Protein AF-0000000084952055 (afdb_homodimer)

pLDDT: mean 93.47, std 9.4, range [55.31, 98.94]

Sequence (296 aa):
MKWKLSLYLLIAISLTAQSQNNKESELIKKLLEKESATWRAQDSKGHSECWYIQPYSRILVSTPKGETFDVPPTAMINSKPEAMGNGGFAINTNYKISINGKSAWVSHDEESTATDGKKTFSYEIRLLEKIKNKWKLVGQSIHIYKSEMKWKLSLYLLIAISLTAQSQNNKESELIKKLLEKESATWRAQDSKGHSECWYIQPYSRILVSTPKGETFDVPPTAMINSKPEAMGNGGFAINTNYKISINGKSAWVSHDEESTATDGKKTFSYEIRLLEKIKNKWKLVGQSIHIYKSE

Solvent-accessible surface area (backbone atoms only — not comparable to full-atom values): 15057 Å² total; per-residue (Å²): 116,71,66,57,53,51,51,57,50,52,52,52,53,55,54,51,53,54,54,50,49,53,53,51,50,50,54,49,52,50,48,52,50,48,39,48,49,21,36,17,64,36,32,41,67,64,28,20,68,40,43,47,87,50,99,55,37,47,32,38,40,34,36,48,82,15,50,62,43,81,47,66,56,66,53,57,63,62,46,51,49,88,82,42,38,83,34,57,51,64,48,78,42,78,76,27,70,48,79,41,91,55,33,34,40,35,35,31,36,36,45,34,32,41,70,89,63,45,40,37,34,34,46,35,38,39,31,33,34,48,56,97,87,34,81,22,39,32,32,36,39,39,40,34,50,47,71,103,114,71,67,58,53,52,51,56,51,54,52,52,55,53,54,50,53,55,53,49,50,52,54,52,48,51,53,51,52,49,49,53,52,48,38,48,49,21,37,18,65,36,31,39,68,63,27,21,68,40,45,49,86,48,98,53,37,46,30,38,41,34,35,48,84,15,49,63,43,81,46,66,56,65,52,57,64,62,44,50,48,88,80,40,38,84,34,56,50,66,48,76,43,78,75,26,70,47,80,43,90,54,33,34,40,35,34,32,35,37,46,34,30,41,70,88,62,45,40,37,35,32,46,36,39,40,32,33,33,48,56,96,86,36,80,23,39,33,34,35,39,39,40,34,52,45,72,104

Foldseek 3Di:
DVVVVVVVVVVVVVVVVVVVVVVVVVLVVVLVQQLQQCLQCLVLQSQLVQADEDPPAWEWEAEQVGDIDTDDPCCRNVPGSVNGHPHFHKDWADWDKDDDVFWIKIWIKMWTAHPVGKIWIWIKMWIWGQDPNHIHTHYMYIYTNDTD/DVVVVVVVVVVVVVVVVVVVVVVVVVLVVVLVQQLQQCLQCLVLQSQLVQADEDPPAWEWEAEQVGDIDTDDPCCRNVPGSVNGHPHFHKDWADWDKDDDVFWIKIWIKMWTAHPVGKIWIWIKMWIWGQDPNHIHTHYMYIYTNDTD

Nearest PDB structures (foldseek):
  1ask-assembly1_B  TM=7.710E-01  e=3.719E-03  Rattus norvegicus
  1gy6-assembly1_B  TM=7.218E-01  e=4.737E-03  Rattus norvegicus
  4j9a-assembly4_D  TM=5.729E-01  e=2.587E-03  Pseudomonas aeruginosa PAO1
  3f14-assembly1_A-2  TM=4.307E-01  e=2.933E-04  Cytophaga hutchinsonii ATCC 33406
  6ihj-assembly1_B  TM=6.389E-01  e=2.022E-02  Drosophila melanogaster

Organism: Flavobacterium frigoris (strain PS1) (NCBI:txid1086011)

Radius of gyration: 21.15 Å; Cα contacts (8 Å, |Δi|>4): 593; chains: 2; bounding box: 49×71×56 Å

Secondary structure (DSSP, 8-state):
-HHHHHHHHHHHHHHHHHHHHHHHHHHHHHHHHHHHHHHHTT-HHHHHHTB---TT--EEEE-TTS-EEEE-GGGGTS--GGGS--S-EEEEEEEEEEEETTEEEEEEEEEEE-TTS-EEEEEEEEEEEEETTEEEEEEEEEEEEEE-/-HHHHHHHHHHHHHHHHHHHHHHHHHHHHHHHHHHHHHHHTT-HHHHHHTB---TT--EEEE-TTS-EEEE-GGGGTS--GGGS--S-EEEEEEEEEEEETTEEEEEEEEEEE-TTS-EEEEEEEEEEEEETTEEEEEEEEEEEEEE-

Structure (mmCIF, N/CA/C/O backbone):
data_AF-0000000084952055-model_v1
#
loop_
_entity.id
_entity.type
_entity.pdbx_description
1 polymer Endo-arabinase
#
loop_
_atom_site.group_PDB
_atom_site.id
_atom_site.type_symbol
_atom_site.label_atom_id
_atom_site.label_alt_id
_atom_site.label_comp_id
_atom_site.label_asym_id
_atom_site.label_entity_id
_atom_site.label_seq_id
_atom_site.pdbx_PDB_ins_code
_atom_site.Cartn_x
_atom_site.Cartn_y
_atom_site.Cartn_z
_atom_site.occupancy
_atom_site.B_iso_or_equiv
_atom_site.auth_seq_id
_atom_site.auth_comp_id
_atom_site.auth_asym_id
_atom_site.auth_atom_id
_atom_site.pdbx_PDB_model_num
ATOM 1 N N . MET A 1 1 ? -10.016 48.906 -2.369 1 55.31 1 MET A N 1
ATOM 2 C CA . MET A 1 1 ? -8.594 48.594 -2.449 1 55.31 1 MET A CA 1
ATOM 3 C C . MET A 1 1 ? -8.258 47.375 -1.582 1 55.31 1 MET A C 1
ATOM 5 O O . MET A 1 1 ? -7.254 46.688 -1.821 1 55.31 1 MET A O 1
ATOM 9 N N . LYS A 1 2 ? -9.047 47.188 -0.4 1 68.75 2 LYS A N 1
ATOM 10 C CA . LYS A 1 2 ? -8.758 46.125 0.571 1 68.75 2 LYS A CA 1
ATOM 11 C C . LYS A 1 2 ? -9.086 44.75 0.004 1 68.75 2 LYS A C 1
ATOM 13 O O . LYS A 1 2 ? -8.375 43.781 0.275 1 68.75 2 LYS A O 1
ATOM 18 N N . TRP A 1 3 ? -10.031 44.75 -0.93 1 69.81 3 TRP A N 1
ATOM 19 C CA . TRP A 1 3 ? -10.453 43.469 -1.446 1 69.81 3 TRP A CA 1
ATOM 20 C C . TRP A 1 3 ? -9.438 42.906 -2.443 1 69.81 3 TRP A C 1
ATOM 22 O O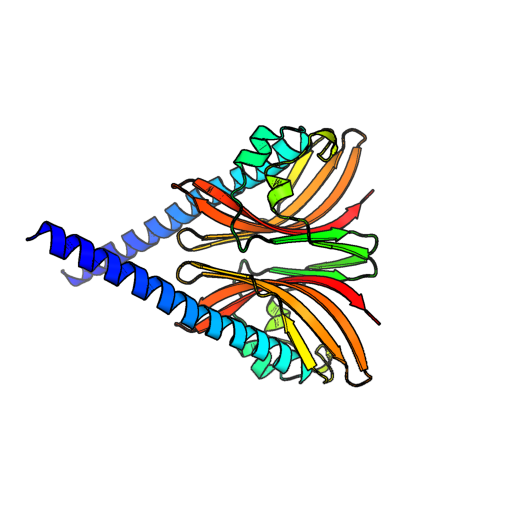 . TRP A 1 3 ? -9.234 41.688 -2.537 1 69.81 3 TRP A O 1
ATOM 32 N N . LYS A 1 4 ? -8.766 43.875 -3.125 1 69.81 4 LYS A N 1
ATOM 33 C CA . LYS A 1 4 ? -7.773 43.5 -4.125 1 69.81 4 LYS A CA 1
ATOM 34 C C . LYS A 1 4 ? -6.531 42.906 -3.469 1 69.81 4 LYS A C 1
ATOM 36 O O . LYS A 1 4 ? -5.988 41.906 -3.945 1 69.81 4 LYS A O 1
ATOM 41 N N . LEU A 1 5 ? -6.25 43.469 -2.305 1 69.44 5 LEU A N 1
ATOM 42 C CA . LEU A 1 5 ? -5.082 42.938 -1.591 1 69.44 5 LEU A CA 1
ATOM 43 C C . LEU A 1 5 ? -5.328 41.531 -1.088 1 69.44 5 LEU A C 1
ATOM 45 O O . LEU A 1 5 ? -4.426 40.688 -1.126 1 69.44 5 LEU A O 1
ATOM 49 N N . SER A 1 6 ? -6.648 41.312 -0.812 1 78.25 6 SER A N 1
ATOM 50 C CA . SER A 1 6 ? -7 39.969 -0.298 1 78.25 6 SER A CA 1
ATOM 51 C C . SER A 1 6 ? -6.93 38.938 -1.395 1 78.25 6 SER A C 1
ATOM 53 O O . SER A 1 6 ? -6.473 37.812 -1.155 1 78.25 6 SER A O 1
ATOM 55 N N . LEU A 1 7 ? -7.234 39.344 -2.539 1 78.31 7 LEU A N 1
ATOM 56 C CA . LEU A 1 7 ? -7.203 38.406 -3.664 1 78.31 7 LEU A CA 1
ATOM 57 C C . LEU A 1 7 ? -5.766 38.062 -4.035 1 78.31 7 LEU A C 1
ATOM 59 O O . LEU A 1 7 ? -5.461 36.906 -4.344 1 78.31 7 LEU A O 1
ATOM 63 N N . TYR A 1 8 ? -4.879 39.125 -4.133 1 73.44 8 TYR A N 1
ATOM 64 C CA . TYR A 1 8 ? -3.473 38.875 -4.445 1 73.44 8 TYR A CA 1
ATOM 65 C C . TYR A 1 8 ? -2.826 37.969 -3.402 1 73.44 8 TYR A C 1
ATOM 67 O O . TYR A 1 8 ? -1.991 37.125 -3.736 1 73.44 8 TYR A O 1
ATOM 75 N N . LEU A 1 9 ? -3.24 38.062 -2.15 1 73.44 9 LEU A N 1
ATOM 76 C CA . LEU A 1 9 ? -2.697 37.25 -1.066 1 73.44 9 LEU A CA 1
ATOM 77 C C . LEU A 1 9 ? -3.141 35.812 -1.201 1 73.44 9 LEU A C 1
ATOM 79 O O . LEU A 1 9 ? -2.354 34.906 -0.957 1 73.44 9 LEU A O 1
ATOM 83 N N . LEU A 1 10 ? -4.34 35.625 -1.636 1 74 10 LEU A N 1
ATOM 84 C CA . LEU A 1 10 ? -4.852 34.281 -1.836 1 74 10 LEU A CA 1
ATOM 85 C C . LEU A 1 10 ? -4.133 33.594 -2.992 1 74 10 LEU A C 1
ATOM 87 O O . LEU A 1 10 ? -3.812 32.406 -2.91 1 74 10 LEU A O 1
ATOM 91 N N . ILE A 1 11 ? -3.861 34.344 -3.969 1 71.94 11 ILE A N 1
ATOM 92 C CA . ILE A 1 11 ? -3.168 33.781 -5.129 1 71.94 11 ILE A CA 1
ATOM 93 C C . ILE A 1 11 ? -1.723 33.469 -4.758 1 71.94 11 ILE A C 1
ATOM 95 O O . ILE A 1 11 ? -1.191 32.438 -5.16 1 71.94 11 ILE A O 1
ATOM 99 N N . ALA A 1 12 ? -1.125 34.281 -4.008 1 70.69 12 ALA A N 1
ATOM 100 C CA . ALA A 1 12 ? 0.256 34.031 -3.59 1 70.69 12 ALA A CA 1
ATOM 101 C C . ALA A 1 12 ? 0.368 32.812 -2.707 1 70.69 12 ALA A C 1
ATOM 103 O O . ALA A 1 12 ? 1.306 32 -2.85 1 70.69 12 ALA A O 1
ATOM 104 N N . ILE A 1 13 ? -0.587 32.5 -1.86 1 66.31 13 ILE A N 1
ATOM 105 C CA . ILE A 1 13 ? -0.584 31.359 -0.965 1 66.31 13 ILE A CA 1
ATOM 106 C C . ILE A 1 13 ? -0.762 30.062 -1.774 1 66.31 13 ILE A C 1
ATOM 108 O O . ILE A 1 13 ? -0.094 29.062 -1.513 1 66.31 13 ILE A O 1
ATOM 112 N N . SER A 1 14 ? -1.529 30.062 -2.822 1 67.75 14 SER A N 1
ATOM 113 C CA . SER A 1 14 ? -1.762 28.875 -3.648 1 67.75 14 SER A CA 1
ATOM 114 C C . SER A 1 14 ? -0.523 28.516 -4.461 1 67.75 14 SER A C 1
ATOM 116 O O . SER A 1 14 ? -0.206 27.344 -4.629 1 67.75 14 SER A O 1
ATOM 118 N N . LEU A 1 15 ? 0.172 29.469 -4.922 1 68 15 LEU A N 1
ATOM 119 C CA . LEU A 1 15 ? 1.366 29.219 -5.723 1 68 15 LEU A CA 1
ATOM 120 C C . LEU A 1 15 ? 2.482 28.625 -4.867 1 68 15 LEU A C 1
ATOM 122 O O . LEU A 1 15 ? 3.217 27.75 -5.316 1 68 15 LEU A O 1
ATOM 126 N N . THR A 1 16 ? 2.57 29.031 -3.664 1 67.62 16 THR A N 1
ATOM 127 C CA . THR A 1 16 ? 3.588 28.516 -2.758 1 67.62 16 THR A CA 1
ATOM 128 C C . THR A 1 16 ? 3.295 27.062 -2.395 1 67.62 16 THR A C 1
ATOM 130 O O . THR A 1 16 ? 4.211 26.25 -2.311 1 67.62 16 THR A O 1
ATOM 133 N N . ALA A 1 17 ? 2.072 26.734 -2.25 1 68.12 17 ALA A N 1
ATOM 134 C CA . ALA A 1 17 ? 1.703 25.359 -1.913 1 68.12 17 ALA A CA 1
ATOM 135 C C . ALA A 1 17 ? 2.076 24.391 -3.037 1 68.12 17 ALA A C 1
ATOM 137 O O . ALA A 1 17 ? 2.592 23.297 -2.783 1 68.12 17 ALA A O 1
ATOM 138 N N . GLN A 1 18 ? 1.812 24.828 -4.25 1 74.06 18 GLN A N 1
ATOM 139 C CA . GLN A 1 18 ? 2.137 23.984 -5.398 1 74.06 18 GLN A CA 1
ATOM 140 C C . GLN A 1 18 ? 3.646 23.812 -5.547 1 74.06 18 GLN A C 1
ATOM 142 O O . GLN A 1 18 ? 4.125 22.719 -5.852 1 74.06 18 GLN A O 1
ATOM 147 N N . SER A 1 19 ? 4.367 24.875 -5.309 1 76.81 19 SER A N 1
ATOM 148 C CA . SER A 1 19 ? 5.82 24.828 -5.391 1 76.81 19 SER A CA 1
ATOM 149 C C . SER A 1 19 ? 6.398 23.906 -4.32 1 76.81 19 SER A C 1
ATOM 151 O O . SER A 1 19 ? 7.32 23.125 -4.59 1 76.81 19 SER A O 1
ATOM 153 N N . GLN A 1 20 ? 5.82 23.938 -3.18 1 78.94 20 GLN A N 1
ATOM 154 C CA . GLN A 1 20 ? 6.277 23.078 -2.088 1 78.94 20 GLN A CA 1
ATOM 155 C C . GLN A 1 20 ? 6.004 21.609 -2.391 1 78.94 20 GLN A C 1
ATOM 157 O O . GLN A 1 20 ? 6.844 20.75 -2.117 1 78.94 20 GLN A O 1
ATOM 162 N N . ASN A 1 21 ? 4.871 21.375 -2.99 1 84.12 21 ASN A N 1
ATOM 163 C CA . ASN A 1 21 ? 4.547 20 -3.328 1 84.12 21 ASN A CA 1
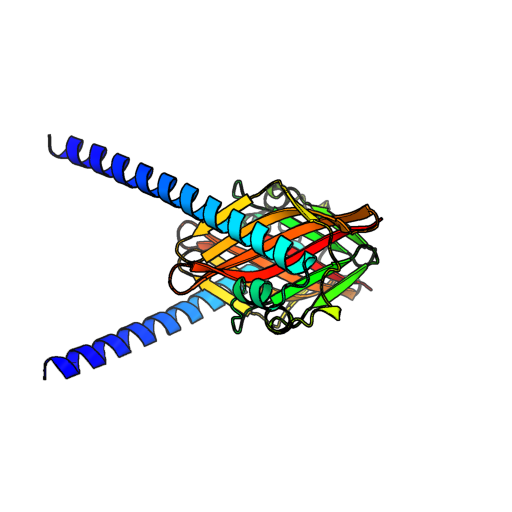ATOM 164 C C . ASN A 1 21 ? 5.48 19.453 -4.402 1 84.12 21 ASN A C 1
ATOM 166 O O . ASN A 1 21 ? 5.832 18.266 -4.387 1 84.12 21 ASN A O 1
ATOM 170 N N . ASN A 1 22 ? 5.871 20.281 -5.273 1 89.81 22 ASN A N 1
ATOM 171 C CA . ASN A 1 22 ? 6.812 19.844 -6.301 1 89.81 22 ASN A CA 1
ATOM 172 C C . ASN A 1 22 ? 8.172 19.469 -5.703 1 89.81 22 ASN A C 1
ATOM 174 O O . ASN A 1 22 ? 8.766 18.469 -6.082 1 89.81 22 ASN A O 1
ATOM 178 N N . LYS A 1 23 ? 8.633 20.312 -4.805 1 94.12 23 LYS A N 1
ATOM 179 C CA . LYS A 1 23 ? 9.891 20.031 -4.133 1 94.12 23 LYS A CA 1
ATOM 180 C C . LYS A 1 23 ? 9.797 18.734 -3.318 1 94.12 23 LYS A C 1
ATOM 182 O O . LYS A 1 23 ? 10.695 17.891 -3.363 1 94.12 23 LYS A O 1
ATOM 187 N N . GLU A 1 24 ? 8.766 18.547 -2.582 1 96.75 24 GLU A N 1
ATOM 188 C CA . GLU A 1 24 ? 8.555 17.359 -1.776 1 96.75 24 GLU A CA 1
ATOM 189 C C . GLU A 1 24 ? 8.453 16.109 -2.654 1 96.75 24 GLU A C 1
ATOM 191 O O . GLU A 1 24 ? 8.961 15.047 -2.293 1 96.75 24 GLU A O 1
ATOM 196 N N . SER A 1 25 ? 7.789 16.234 -3.824 1 97.5 25 SER A N 1
ATOM 197 C CA . SER A 1 25 ? 7.691 15.133 -4.766 1 97.5 25 SER A CA 1
ATOM 198 C C . SER A 1 25 ? 9.07 14.688 -5.238 1 97.5 25 SER A C 1
ATOM 200 O O . SER A 1 25 ? 9.336 13.484 -5.355 1 97.5 25 SER A O 1
ATOM 202 N N . GLU A 1 26 ? 9.875 15.633 -5.48 1 97.94 26 GLU A N 1
ATOM 203 C CA . GLU A 1 26 ? 11.227 15.297 -5.934 1 97.94 26 GLU A CA 1
ATOM 204 C C . GLU A 1 26 ? 12.016 14.602 -4.836 1 97.94 26 GLU A C 1
ATOM 206 O O . GLU A 1 26 ? 12.773 13.664 -5.109 1 97.94 26 GLU A O 1
ATOM 211 N N . LEU A 1 27 ? 11.891 15.055 -3.625 1 98.19 27 LEU A N 1
ATOM 212 C CA . LEU A 1 27 ? 12.562 14.406 -2.498 1 98.19 27 LEU A CA 1
ATOM 213 C C . LEU A 1 27 ? 12.086 12.969 -2.338 1 98.19 27 LEU A C 1
ATOM 215 O O . LEU A 1 27 ? 12.891 12.078 -2.045 1 98.19 27 LEU A O 1
ATOM 219 N N . ILE A 1 28 ? 10.836 12.727 -2.521 1 98.56 28 ILE A N 1
ATOM 220 C CA . ILE A 1 28 ? 10.258 11.391 -2.408 1 98.56 28 ILE A CA 1
ATOM 221 C C . ILE A 1 28 ? 10.805 10.492 -3.52 1 98.56 28 ILE A C 1
ATOM 223 O O . ILE A 1 28 ? 11.211 9.359 -3.266 1 98.56 28 ILE A O 1
ATOM 227 N N . LYS A 1 29 ? 10.812 11.039 -4.73 1 98.62 29 LYS A N 1
ATOM 228 C CA . LYS A 1 29 ? 11.352 10.258 -5.84 1 98.62 29 LYS A CA 1
ATOM 229 C C . LYS A 1 29 ? 12.805 9.867 -5.582 1 98.62 29 LYS A C 1
ATOM 231 O O . LYS A 1 29 ? 13.195 8.727 -5.812 1 98.62 29 LYS A O 1
ATOM 236 N N . LYS A 1 30 ? 13.578 10.781 -5.109 1 98.25 30 LYS A N 1
ATOM 237 C CA . LYS A 1 30 ? 14.977 10.508 -4.801 1 98.25 30 LYS A CA 1
ATOM 238 C C . LYS A 1 30 ? 15.102 9.445 -3.717 1 98.25 30 LYS A C 1
ATOM 240 O O . LYS A 1 30 ? 16.016 8.609 -3.762 1 98.25 30 LYS A O 1
ATOM 245 N N . LEU A 1 31 ? 14.281 9.477 -2.727 1 98.75 31 LEU A N 1
ATOM 246 C CA . LEU A 1 31 ? 14.266 8.453 -1.687 1 98.75 31 LEU A CA 1
ATOM 247 C C . LEU A 1 31 ? 13.992 7.078 -2.283 1 98.75 31 LEU A C 1
ATOM 249 O O . LEU A 1 31 ? 14.648 6.098 -1.925 1 98.75 31 LEU A O 1
ATOM 253 N N . LEU A 1 32 ? 12.969 7 -3.166 1 98.81 32 LEU A N 1
ATOM 254 C CA . LEU A 1 32 ? 12.633 5.723 -3.783 1 98.81 32 LEU A CA 1
ATOM 255 C C . LEU A 1 32 ? 13.797 5.203 -4.621 1 98.81 32 LEU A C 1
ATOM 257 O O . LEU A 1 32 ? 14.102 4.008 -4.602 1 98.81 32 LEU A O 1
ATOM 261 N N . GLU A 1 33 ? 14.406 6.109 -5.328 1 98.06 33 GLU A N 1
ATOM 262 C CA . GLU A 1 33 ? 15.578 5.727 -6.117 1 98.06 33 GLU A CA 1
ATOM 263 C C . GLU A 1 33 ? 16.719 5.238 -5.223 1 98.06 33 GLU A C 1
ATOM 265 O O . GLU A 1 33 ? 17.375 4.246 -5.539 1 98.06 33 GLU A O 1
ATOM 270 N N . LYS A 1 34 ? 16.953 5.984 -4.145 1 98.12 34 LYS A N 1
ATOM 271 C CA . LYS A 1 34 ? 17.969 5.566 -3.18 1 98.12 34 LYS A CA 1
ATOM 272 C C . LYS A 1 34 ? 17.641 4.184 -2.615 1 98.12 34 LYS A C 1
ATOM 274 O O . LYS A 1 34 ? 18.531 3.334 -2.502 1 98.12 34 LYS A O 1
ATOM 279 N N . GLU A 1 35 ? 16.406 3.928 -2.217 1 98.31 35 GLU A N 1
ATOM 280 C CA . GLU A 1 35 ? 16 2.645 -1.653 1 98.31 35 GLU A CA 1
ATOM 281 C C . GLU A 1 35 ? 16.25 1.504 -2.635 1 98.31 35 GLU A C 1
ATOM 283 O O . GLU A 1 35 ? 16.781 0.455 -2.254 1 98.31 35 GLU A O 1
ATOM 288 N N . SER A 1 36 ? 15.852 1.694 -3.924 1 97.25 36 SER A N 1
ATOM 289 C CA . SER A 1 36 ? 16.094 0.687 -4.949 1 97.25 36 SER A CA 1
ATOM 290 C C . SER A 1 36 ? 17.594 0.416 -5.109 1 97.25 36 SER A C 1
ATOM 292 O O . SER A 1 36 ? 18.016 -0.74 -5.199 1 97.25 36 SER A O 1
ATOM 294 N N . ALA A 1 37 ? 18.359 1.516 -5.121 1 96.31 37 ALA A N 1
ATOM 295 C CA . ALA A 1 37 ? 19.797 1.395 -5.336 1 96.31 37 ALA A CA 1
ATOM 296 C C . ALA A 1 37 ? 20.469 0.664 -4.176 1 96.31 37 ALA A C 1
ATOM 298 O O . ALA A 1 37 ? 21.328 -0.192 -4.383 1 96.31 37 ALA A O 1
ATOM 299 N N . THR A 1 38 ? 20.109 1.024 -2.967 1 97.06 38 THR A N 1
ATOM 300 C CA . THR A 1 38 ? 20.719 0.403 -1.798 1 97.06 38 THR A CA 1
ATOM 301 C C . THR A 1 38 ? 20.328 -1.071 -1.706 1 97.06 38 THR A C 1
ATOM 303 O O . THR A 1 38 ? 21.141 -1.905 -1.301 1 97.06 38 THR A O 1
ATOM 306 N N . TRP A 1 39 ? 19.094 -1.475 -2.062 1 97 39 TRP A N 1
ATOM 307 C CA . TRP A 1 39 ? 18.672 -2.875 -2.111 1 97 39 TRP A CA 1
ATOM 308 C C . TRP A 1 39 ? 19.547 -3.664 -3.086 1 97 39 TRP A C 1
ATOM 310 O O . TRP A 1 39 ? 20.047 -4.742 -2.752 1 97 39 TRP A O 1
ATOM 320 N N . ARG A 1 40 ? 19.734 -3.121 -4.27 1 95.06 40 ARG A N 1
ATOM 321 C CA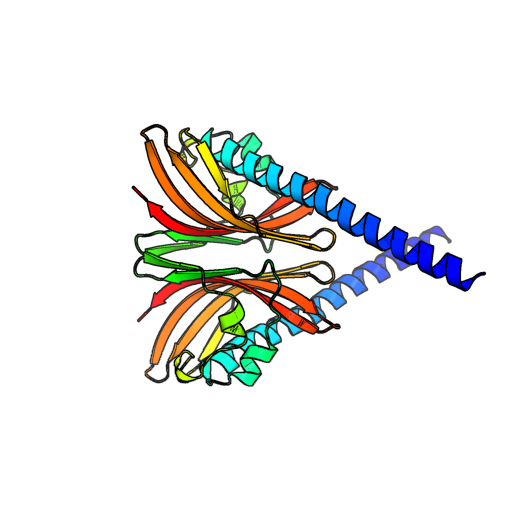 . ARG A 1 40 ? 20.484 -3.797 -5.32 1 95.06 40 ARG A CA 1
ATOM 322 C C . ARG A 1 40 ? 21.969 -3.928 -4.938 1 95.06 40 ARG A C 1
ATOM 324 O O . ARG A 1 40 ? 22.609 -4.91 -5.293 1 95.06 40 ARG A O 1
ATOM 331 N N . ALA A 1 41 ? 22.5 -2.988 -4.215 1 94.06 41 ALA A N 1
ATOM 332 C CA . ALA A 1 41 ? 23.922 -2.92 -3.887 1 94.06 41 ALA A CA 1
ATOM 333 C C . ALA A 1 41 ? 24.234 -3.709 -2.617 1 94.06 41 ALA A C 1
ATOM 335 O O . ALA A 1 41 ? 25.375 -3.746 -2.166 1 94.06 41 ALA A O 1
ATOM 336 N N . GLN A 1 42 ? 23.25 -4.262 -1.946 1 95.06 42 GLN A N 1
ATOM 337 C CA . GLN A 1 42 ? 23.391 -4.961 -0.674 1 95.06 42 GLN A CA 1
ATOM 338 C C . GLN A 1 42 ? 23.906 -4.027 0.418 1 95.06 42 GLN A C 1
ATOM 340 O O . GLN A 1 42 ? 24.703 -4.426 1.258 1 95.06 42 GLN A O 1
ATOM 345 N N . ASP A 1 43 ? 23.531 -2.795 0.262 1 95.81 43 ASP A N 1
ATOM 346 C CA . ASP A 1 43 ? 23.844 -1.786 1.27 1 95.81 43 ASP A CA 1
ATOM 347 C C . ASP A 1 43 ? 22.797 -1.771 2.379 1 95.81 43 ASP A C 1
ATOM 349 O O . ASP A 1 43 ? 21.922 -0.895 2.41 1 95.81 43 ASP A O 1
ATOM 353 N N . SER A 1 44 ? 23 -2.719 3.344 1 96.56 44 SER A N 1
ATOM 354 C CA . SER A 1 44 ? 22.016 -2.924 4.402 1 96.56 44 SER A CA 1
ATOM 355 C C . SER A 1 44 ? 21.812 -1.652 5.219 1 96.56 44 SER A C 1
ATOM 357 O O . SER A 1 44 ? 20.672 -1.294 5.543 1 96.56 44 SER A O 1
ATOM 359 N N . LYS A 1 45 ? 22.875 -1.011 5.574 1 96.75 45 LYS A N 1
ATOM 360 C CA . LYS A 1 45 ? 22.766 0.207 6.371 1 96.75 45 LYS A CA 1
ATOM 361 C C . LYS A 1 45 ? 22.031 1.302 5.605 1 96.75 45 LYS A C 1
ATOM 363 O O . LYS A 1 45 ? 21.109 1.928 6.141 1 96.75 45 LYS A O 1
ATOM 368 N N . GLY A 1 46 ? 22.469 1.563 4.352 1 97.5 46 GLY A N 1
ATOM 369 C CA . GLY A 1 46 ? 21.797 2.566 3.533 1 97.5 46 GLY A CA 1
ATOM 370 C C . GLY A 1 46 ? 20.328 2.271 3.309 1 97.5 46 GLY A C 1
ATOM 371 O O . GLY A 1 46 ? 19.5 3.186 3.307 1 97.5 46 GLY A O 1
ATOM 372 N N . HIS A 1 47 ? 20.031 0.962 3.113 1 98 47 HIS A N 1
ATOM 373 C CA . HIS A 1 47 ? 18.656 0.554 2.918 1 98 47 HIS A CA 1
ATOM 374 C C . HIS A 1 47 ? 17.812 0.826 4.164 1 98 47 HIS A C 1
ATOM 376 O O . HIS A 1 47 ? 16.719 1.391 4.074 1 98 47 HIS A O 1
ATOM 382 N N . SER A 1 48 ? 18.375 0.453 5.285 1 98.12 48 SER A N 1
ATOM 383 C CA . SER A 1 48 ? 17.688 0.646 6.555 1 98.12 48 SER A CA 1
ATOM 384 C C . SER A 1 48 ? 17.391 2.121 6.809 1 98.12 48 SER A C 1
ATOM 386 O O . SER A 1 48 ? 16.359 2.465 7.379 1 98.12 48 SER A O 1
ATOM 388 N N . GLU A 1 49 ? 18.219 2.975 6.398 1 98.06 49 GLU A N 1
ATOM 389 C CA . GLU A 1 49 ? 18.062 4.41 6.629 1 98.06 49 GLU A CA 1
ATOM 390 C C . GLU A 1 49 ? 16.891 4.98 5.836 1 98.06 49 GLU A C 1
ATOM 392 O O . GLU A 1 49 ? 16.406 6.066 6.141 1 98.06 49 GLU A O 1
ATOM 397 N N . CYS A 1 50 ? 16.484 4.34 4.801 1 98.69 50 CYS A N 1
ATOM 398 C CA . CYS A 1 50 ? 15.359 4.805 3.982 1 98.69 50 CYS A CA 1
ATOM 399 C C . CYS A 1 50 ? 14.031 4.531 4.676 1 98.69 50 CYS A C 1
ATOM 401 O O . CYS A 1 50 ? 13 5.078 4.281 1 98.69 50 CYS A O 1
ATOM 403 N N . TRP A 1 51 ? 14.062 3.709 5.746 1 98.81 51 TRP A N 1
ATOM 404 C CA . TRP A 1 51 ? 12.828 3.174 6.309 1 98.81 51 TRP A CA 1
ATOM 405 C C . TRP A 1 51 ? 12.617 3.67 7.734 1 98.81 51 TRP A C 1
ATOM 407 O O . TRP A 1 51 ? 13.578 4.016 8.422 1 98.81 51 TRP A O 1
ATOM 417 N N . TYR A 1 52 ? 11.398 3.773 8.18 1 98.75 52 TYR A N 1
ATOM 418 C CA . TYR A 1 52 ? 10.953 3.922 9.562 1 98.75 52 TYR A CA 1
ATOM 419 C C . TYR A 1 52 ? 9.758 3.018 9.844 1 98.75 52 TYR A C 1
ATOM 421 O O . TYR A 1 52 ? 8.664 3.24 9.32 1 98.75 52 TYR A O 1
ATOM 429 N N . ILE A 1 53 ? 9.953 2.098 10.695 1 98.69 53 ILE A N 1
ATOM 430 C CA . ILE A 1 53 ? 8.93 1.085 10.914 1 98.69 53 ILE A CA 1
ATOM 431 C C . ILE A 1 53 ? 7.973 1.55 12.016 1 98.69 53 ILE A C 1
ATOM 433 O O . ILE A 1 53 ? 8.406 1.879 13.125 1 98.69 53 ILE A O 1
ATOM 437 N N . GLN A 1 54 ? 6.715 1.647 11.617 1 98.44 54 GLN A N 1
ATOM 438 C CA . GLN A 1 54 ? 5.609 1.961 12.516 1 98.44 54 GLN A CA 1
ATOM 439 C C . GLN A 1 54 ? 4.883 0.695 12.953 1 98.44 54 GLN A C 1
ATOM 441 O O . GLN A 1 54 ? 4.996 -0.349 12.312 1 98.44 54 GLN A O 1
ATOM 446 N N . PRO A 1 55 ? 4.145 0.771 14.125 1 97.56 55 PRO A N 1
ATOM 447 C CA . PRO A 1 55 ? 3.357 -0.393 14.539 1 97.56 55 PRO A CA 1
ATOM 448 C C . PRO A 1 55 ? 2.338 -0.82 13.484 1 97.56 55 PRO A C 1
ATOM 450 O O . PRO A 1 55 ? 1.938 -1.986 13.445 1 97.56 55 PRO A O 1
ATOM 453 N N . TYR A 1 56 ? 1.964 0.1 12.57 1 98.19 56 TYR A N 1
ATOM 454 C CA . TYR A 1 56 ? 0.95 -0.197 11.562 1 98.19 56 TYR A CA 1
ATOM 455 C C . TYR A 1 56 ? 1.587 -0.435 10.195 1 98.19 56 TYR A C 1
ATOM 457 O O . TYR A 1 56 ? 0.89 -0.498 9.18 1 98.19 56 TYR A O 1
ATOM 465 N N . SER A 1 57 ? 2.916 -0.545 10.18 1 98.81 57 SER A N 1
ATOM 466 C CA . SER A 1 57 ? 3.607 -0.849 8.93 1 98.81 57 SER A CA 1
ATOM 467 C C . SER A 1 57 ? 3.195 -2.213 8.391 1 98.81 57 SER A C 1
ATOM 469 O O . SER A 1 57 ? 3.021 -3.164 9.156 1 98.81 57 SER A O 1
ATOM 471 N N . ARG A 1 58 ? 3.055 -2.277 7.082 1 98.81 58 ARG A N 1
ATOM 472 C CA . ARG A 1 58 ? 2.793 -3.557 6.426 1 98.81 58 ARG A CA 1
ATOM 473 C C . ARG A 1 58 ? 3.488 -3.631 5.07 1 98.81 58 ARG A C 1
ATOM 475 O O . ARG A 1 58 ? 3.57 -2.631 4.355 1 98.81 58 ARG A O 1
ATOM 482 N N . ILE A 1 59 ? 3.994 -4.797 4.742 1 98.81 59 ILE A N 1
ATOM 483 C CA . ILE A 1 59 ? 4.68 -5.055 3.482 1 98.81 59 ILE A CA 1
ATOM 484 C C . ILE A 1 59 ? 4.059 -6.27 2.795 1 98.81 59 ILE A C 1
ATOM 486 O O . ILE A 1 59 ? 4.094 -7.379 3.334 1 98.81 59 ILE A O 1
ATOM 490 N N . LEU A 1 60 ? 3.531 -6.016 1.669 1 98.94 60 LEU A N 1
ATOM 491 C CA . LEU A 1 60 ? 2.889 -7.078 0.907 1 98.94 60 LEU A CA 1
ATOM 492 C C . LEU A 1 60 ? 3.564 -7.266 -0.447 1 98.94 60 LEU A C 1
ATOM 494 O O . LEU A 1 60 ? 3.902 -6.285 -1.116 1 98.94 60 LEU A O 1
ATOM 498 N N . VAL A 1 61 ? 3.768 -8.547 -0.804 1 98.81 61 VAL A N 1
ATOM 499 C CA . VAL A 1 61 ? 4.406 -8.867 -2.076 1 98.81 61 VAL A CA 1
ATOM 500 C C . VAL A 1 61 ? 3.652 -10.016 -2.756 1 98.81 61 VAL A C 1
ATOM 502 O O . VAL A 1 61 ? 3.322 -11.016 -2.117 1 98.81 61 VAL A O 1
ATOM 505 N N . SER A 1 62 ? 3.359 -9.859 -4.02 1 98.88 62 SER A N 1
ATOM 506 C CA . SER A 1 62 ? 2.848 -10.945 -4.855 1 98.88 62 SER A CA 1
ATOM 507 C C . SER A 1 62 ? 3.793 -11.242 -6.012 1 98.88 62 SER A C 1
ATOM 509 O O . SER A 1 62 ? 4.41 -10.328 -6.57 1 98.88 62 SER A O 1
ATOM 511 N N . THR A 1 63 ? 3.848 -12.523 -6.383 1 98.62 63 THR A N 1
ATOM 512 C CA . THR A 1 63 ? 4.777 -12.945 -7.426 1 98.62 63 THR A CA 1
ATOM 513 C C . THR A 1 63 ? 4.023 -13.516 -8.617 1 98.62 63 THR A C 1
ATOM 515 O O . THR A 1 63 ? 2.855 -13.898 -8.5 1 98.62 63 THR A O 1
ATOM 518 N N . PRO A 1 64 ? 4.73 -13.688 -9.766 1 98.12 64 PRO A N 1
ATOM 519 C CA . PRO A 1 64 ? 4.102 -14.258 -10.953 1 98.12 64 PRO A CA 1
ATOM 520 C C . PRO A 1 64 ? 3.77 -15.742 -10.789 1 98.12 64 PRO A C 1
ATOM 522 O O . PRO A 1 64 ? 3.045 -16.312 -11.609 1 98.12 64 PRO A O 1
ATOM 525 N N . LYS A 1 65 ? 4.246 -16.359 -9.852 1 97.88 65 LYS A N 1
ATOM 526 C CA . LYS A 1 65 ? 3.961 -17.766 -9.602 1 97.88 65 LYS A CA 1
ATOM 527 C C . LYS A 1 65 ? 2.723 -17.938 -8.719 1 97.88 65 LYS A C 1
ATOM 529 O O . LYS A 1 65 ? 2.371 -19.047 -8.328 1 97.88 65 LYS A O 1
ATOM 534 N N . GLY A 1 66 ? 2.16 -16.859 -8.328 1 98.12 66 GLY A N 1
ATOM 535 C CA . GLY A 1 66 ? 0.914 -16.906 -7.578 1 98.12 66 GLY A CA 1
ATOM 536 C C . GLY A 1 66 ? 1.116 -16.875 -6.078 1 98.12 66 GLY A C 1
ATOM 537 O O . GLY A 1 66 ? 0.173 -17.094 -5.312 1 98.12 66 GLY A O 1
ATOM 538 N N . GLU A 1 67 ? 2.328 -16.594 -5.656 1 98.38 67 GLU A N 1
ATOM 539 C CA . GLU A 1 67 ? 2.605 -16.516 -4.223 1 98.38 67 GLU A CA 1
ATOM 540 C C . GLU A 1 67 ? 2.355 -15.109 -3.693 1 98.38 67 GLU A C 1
ATOM 542 O O . GLU A 1 67 ? 2.613 -14.125 -4.387 1 98.38 67 GLU A O 1
ATOM 547 N N . THR A 1 68 ? 1.868 -15.07 -2.494 1 98.81 68 THR A N 1
ATOM 548 C CA . THR A 1 68 ? 1.699 -1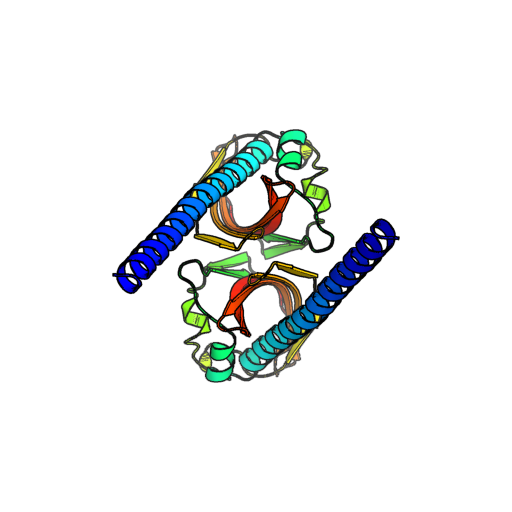3.82 -1.771 1 98.81 68 THR A CA 1
ATOM 549 C C . THR A 1 68 ? 2.402 -13.875 -0.418 1 98.81 68 THR A C 1
ATOM 551 O O . THR A 1 68 ? 2.234 -14.836 0.334 1 98.81 68 THR A O 1
ATOM 554 N N . PHE A 1 69 ? 3.125 -12.789 -0.085 1 98.56 69 PHE A N 1
ATOM 555 C CA . PHE A 1 69 ? 3.859 -12.727 1.174 1 98.56 69 PHE A CA 1
ATOM 556 C C . PHE A 1 69 ? 3.432 -11.508 1.986 1 98.56 69 PHE A C 1
ATOM 558 O O . PHE A 1 69 ? 3.275 -10.414 1.44 1 98.56 69 PHE A O 1
ATOM 565 N N . ASP A 1 70 ? 3.111 -11.734 3.197 1 98.75 70 ASP A N 1
ATOM 566 C CA . ASP A 1 70 ? 3.029 -10.711 4.23 1 98.75 70 ASP A CA 1
ATOM 567 C C . ASP A 1 70 ? 4.332 -10.625 5.027 1 98.75 70 ASP A C 1
ATOM 569 O O . ASP A 1 70 ? 4.484 -11.305 6.047 1 98.75 70 ASP A O 1
ATOM 573 N N . VAL A 1 71 ? 5.219 -9.742 4.559 1 98.19 71 VAL A N 1
ATOM 574 C CA . VAL A 1 71 ? 6.594 -9.703 5.035 1 98.19 71 VAL A CA 1
ATOM 575 C C . VAL A 1 71 ? 6.672 -8.906 6.336 1 98.19 71 VAL A C 1
ATOM 577 O O . VAL A 1 71 ? 6.125 -7.809 6.43 1 98.19 71 VAL A O 1
ATOM 580 N N . PRO A 1 72 ? 7.348 -9.484 7.367 1 97.81 72 PRO A N 1
ATOM 581 C CA . PRO A 1 72 ? 7.539 -8.664 8.562 1 97.81 72 PRO A CA 1
ATOM 582 C C . PRO A 1 72 ? 8.258 -7.348 8.273 1 97.81 72 PRO A C 1
ATOM 584 O O . PRO A 1 72 ? 9.352 -7.352 7.695 1 97.81 72 PRO A O 1
ATOM 587 N N . PRO A 1 73 ? 7.668 -6.281 8.695 1 98.12 73 PRO A N 1
ATOM 588 C CA . PRO A 1 73 ? 8.25 -4.984 8.336 1 98.12 73 PRO A CA 1
ATOM 589 C C . PRO A 1 73 ? 9.672 -4.809 8.859 1 98.12 73 PRO A C 1
ATOM 591 O O . PRO A 1 73 ? 10.477 -4.098 8.25 1 98.12 73 PRO A O 1
ATOM 594 N N . THR A 1 74 ? 10.016 -5.387 9.969 1 97.56 74 THR A N 1
ATOM 595 C CA . THR A 1 74 ? 11.352 -5.254 10.555 1 97.56 74 THR A CA 1
ATOM 596 C C . THR A 1 74 ? 12.414 -5.793 9.609 1 97.56 74 THR A C 1
ATOM 598 O O . THR A 1 74 ? 13.602 -5.496 9.766 1 97.56 74 THR A O 1
ATOM 601 N N . ALA A 1 75 ? 12.062 -6.609 8.648 1 96.5 75 ALA A N 1
ATOM 602 C CA . ALA A 1 75 ? 12.992 -7.109 7.641 1 96.5 75 ALA A CA 1
ATOM 603 C C . ALA A 1 75 ? 13.609 -5.961 6.844 1 96.5 75 ALA A C 1
ATOM 605 O O . ALA A 1 75 ? 14.688 -6.105 6.266 1 96.5 75 ALA A O 1
ATOM 606 N N . MET A 1 76 ? 12.961 -4.77 6.816 1 97.38 76 MET A N 1
ATOM 607 C CA . MET A 1 76 ? 13.445 -3.639 6.027 1 97.38 76 MET A CA 1
ATOM 608 C C . MET A 1 76 ? 14.586 -2.93 6.742 1 97.38 76 MET A C 1
ATOM 610 O O . MET A 1 76 ? 15.359 -2.203 6.113 1 97.38 76 MET A O 1
ATOM 614 N N . ILE A 1 77 ? 14.672 -3.127 8.031 1 97 77 ILE A N 1
ATOM 615 C CA . ILE A 1 77 ? 15.695 -2.41 8.773 1 97 77 ILE A CA 1
ATOM 616 C C . ILE A 1 77 ? 16.719 -3.402 9.328 1 97 77 ILE A C 1
ATOM 618 O O . ILE A 1 77 ? 17.656 -3.014 10.031 1 97 77 ILE A O 1
ATOM 622 N N . ASN A 1 78 ? 16.547 -4.672 9.109 1 94.38 78 ASN A N 1
ATOM 623 C CA . ASN A 1 78 ? 17.453 -5.723 9.547 1 94.38 78 ASN A CA 1
ATOM 624 C C . ASN A 1 78 ? 17.812 -6.664 8.398 1 94.38 78 ASN A C 1
ATOM 626 O O . ASN A 1 78 ? 17.891 -7.879 8.594 1 94.38 78 ASN A O 1
ATOM 630 N N . SER A 1 79 ? 17.922 -6.074 7.297 1 91.38 79 SER A N 1
ATOM 631 C CA . SER A 1 79 ? 18.172 -6.922 6.133 1 91.38 79 SER A CA 1
ATOM 632 C C . SER A 1 79 ? 19.609 -7.449 6.129 1 91.38 79 SER A C 1
ATOM 634 O O . SER A 1 79 ? 20.562 -6.672 6.227 1 91.38 79 SER A O 1
ATOM 636 N N . LYS A 1 80 ? 19.672 -8.75 6.004 1 91.69 80 LYS A N 1
ATOM 637 C CA . LYS A 1 80 ? 20.984 -9.344 5.777 1 91.69 80 LYS A CA 1
ATOM 638 C C . LYS A 1 80 ? 21.391 -9.242 4.309 1 91.69 80 LYS A C 1
ATOM 640 O O . LYS A 1 80 ? 20.578 -9.523 3.42 1 91.69 80 LYS A O 1
ATOM 645 N N . PRO A 1 81 ? 22.609 -8.883 4.113 1 91.81 81 PRO A N 1
ATOM 646 C CA . PRO A 1 81 ? 23.047 -8.711 2.729 1 91.81 81 PRO A CA 1
ATOM 647 C C . PRO A 1 81 ? 22.734 -9.922 1.854 1 91.81 81 PRO A C 1
ATOM 649 O O . PRO A 1 81 ? 22.375 -9.766 0.683 1 91.81 81 PRO A O 1
ATOM 652 N N . GLU A 1 82 ? 22.766 -11.07 2.404 1 90.12 82 GLU A N 1
ATOM 653 C CA . GLU A 1 82 ? 22.562 -12.289 1.627 1 90.12 82 GLU A CA 1
ATOM 654 C C . GLU A 1 82 ? 21.125 -12.398 1.131 1 90.12 82 GLU A C 1
ATOM 656 O O . GLU A 1 82 ? 20.844 -13.117 0.168 1 90.12 82 GLU A O 1
ATOM 661 N N . ALA A 1 83 ? 20.172 -11.727 1.751 1 89.69 83 ALA A N 1
ATOM 662 C CA . ALA A 1 83 ? 18.75 -11.766 1.395 1 89.69 83 ALA A CA 1
ATOM 663 C C . ALA A 1 83 ? 18.391 -10.617 0.454 1 89.69 83 ALA A C 1
ATOM 665 O O . ALA A 1 83 ? 17.25 -10.516 -0.003 1 89.69 83 ALA A O 1
ATOM 666 N N . MET A 1 84 ? 19.375 -9.773 0.172 1 93.06 84 MET A N 1
ATOM 667 C CA . MET A 1 84 ? 19.156 -8.586 -0.651 1 93.06 84 MET A CA 1
ATOM 668 C C . MET A 1 84 ? 19.578 -8.836 -2.092 1 93.06 84 MET A C 1
ATOM 670 O O . MET A 1 84 ? 19.922 -9.961 -2.453 1 93.06 84 MET A O 1
ATOM 674 N N . GLY A 1 85 ? 19.406 -7.793 -2.877 1 88.69 85 GLY A N 1
ATOM 675 C CA . GLY A 1 85 ? 19.875 -7.902 -4.246 1 88.69 85 GLY A CA 1
ATOM 676 C C . GLY A 1 85 ? 21.375 -8.148 -4.336 1 88.69 85 GLY A C 1
ATOM 677 O O . GLY A 1 85 ? 22.094 -7.98 -3.354 1 88.69 85 GLY A O 1
ATOM 678 N N . ASN A 1 86 ? 21.812 -8.688 -5.488 1 87.62 86 ASN A N 1
ATOM 679 C CA . ASN A 1 86 ? 23.219 -9 -5.684 1 87.62 86 ASN A CA 1
ATOM 680 C C . ASN A 1 86 ? 23.828 -8.188 -6.832 1 87.62 86 ASN A C 1
ATOM 682 O O . ASN A 1 86 ? 24.562 -8.727 -7.66 1 87.62 86 ASN A O 1
ATOM 686 N N . GLY A 1 87 ? 23.391 -6.875 -6.816 1 93.06 87 GLY A N 1
ATOM 687 C CA . GLY A 1 87 ? 23.875 -6.008 -7.871 1 93.06 87 GLY A CA 1
ATOM 688 C C . GLY A 1 87 ? 22.828 -5.672 -8.914 1 93.06 87 GLY A C 1
ATOM 689 O O . GLY A 1 87 ? 21.641 -5.836 -8.672 1 93.06 87 GLY A O 1
ATOM 690 N N . GLY A 1 88 ? 23.312 -5.031 -10.055 1 96.25 88 GLY A N 1
ATOM 691 C CA . GLY A 1 88 ? 22.391 -4.559 -11.07 1 96.25 88 GLY A CA 1
ATOM 692 C C . GLY A 1 88 ? 21.812 -3.191 -10.766 1 96.25 88 GLY A C 1
ATOM 693 O O . GLY A 1 88 ? 22.469 -2.363 -10.133 1 96.25 88 GLY A O 1
ATOM 694 N N . PHE A 1 89 ? 20.562 -2.953 -11.391 1 96.44 89 PHE A N 1
ATOM 695 C CA . PHE A 1 89 ? 19.938 -1.646 -11.195 1 96.44 89 PHE A CA 1
ATOM 696 C C . PHE A 1 89 ? 18.438 -1.726 -11.367 1 96.44 89 PHE A C 1
ATOM 698 O O . PHE A 1 89 ? 17.906 -2.732 -11.852 1 96.44 89 PHE A O 1
ATOM 705 N N . ALA A 1 90 ? 17.828 -0.698 -10.867 1 97.06 90 ALA A N 1
ATOM 706 C CA . ALA A 1 90 ? 16.375 -0.558 -11 1 97.06 90 ALA A CA 1
ATOM 707 C C . ALA A 1 90 ? 16.016 0.811 -11.562 1 97.06 90 ALA A C 1
ATOM 709 O O . ALA A 1 90 ? 16.641 1.818 -11.227 1 97.06 90 ALA A O 1
ATOM 710 N N . ILE A 1 91 ? 15 0.81 -12.453 1 97.69 91 ILE A N 1
ATOM 711 C CA . ILE A 1 91 ? 14.461 2.041 -13.023 1 97.69 91 ILE A CA 1
ATOM 712 C C . ILE A 1 91 ? 12.992 2.188 -12.633 1 97.69 91 ILE A C 1
ATOM 714 O O . ILE A 1 91 ? 12.195 1.274 -12.844 1 97.69 91 ILE A O 1
ATOM 718 N N . ASN A 1 92 ? 12.734 3.303 -12.023 1 98.12 92 ASN A N 1
ATOM 719 C CA . ASN A 1 92 ? 11.359 3.635 -11.656 1 98.12 92 ASN A CA 1
ATOM 720 C C . ASN A 1 92 ? 10.742 4.629 -12.633 1 98.12 92 ASN A C 1
ATOM 722 O O . ASN A 1 92 ? 11.383 5.613 -13.008 1 98.12 92 ASN A O 1
ATOM 726 N N . THR A 1 93 ? 9.516 4.352 -13.039 1 98.19 93 THR A N 1
ATOM 727 C CA . THR A 1 93 ? 8.797 5.227 -13.953 1 98.19 93 THR A CA 1
ATOM 728 C C . THR A 1 93 ? 7.328 5.328 -13.562 1 98.19 93 THR A C 1
ATOM 730 O O . THR A 1 93 ? 6.867 4.621 -12.664 1 98.19 93 THR A O 1
ATOM 733 N N . ASN A 1 94 ? 6.547 6.254 -14.219 1 98.25 94 ASN A N 1
ATOM 734 C 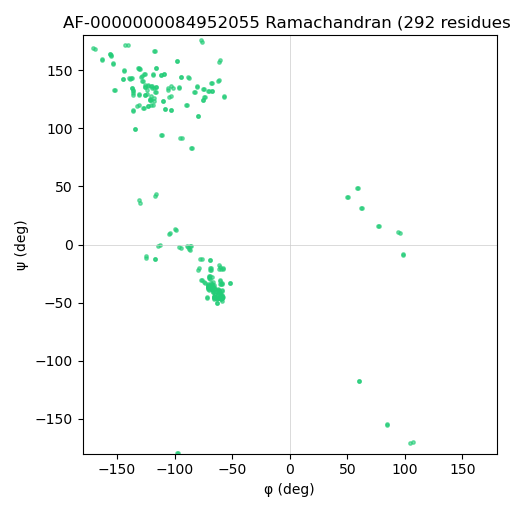CA . ASN A 1 94 ? 5.102 6.391 -14.078 1 98.25 94 ASN A CA 1
ATOM 735 C C . ASN A 1 94 ? 4.707 6.68 -12.633 1 98.25 94 ASN A C 1
ATOM 737 O O . ASN A 1 94 ? 3.857 5.984 -12.07 1 98.25 94 ASN A O 1
ATOM 741 N N . TYR A 1 95 ? 5.422 7.668 -12.047 1 98.56 95 TYR A N 1
ATOM 742 C CA . TYR A 1 95 ? 5.141 8.07 -10.68 1 98.56 95 TYR A CA 1
ATOM 743 C C . TYR A 1 95 ? 3.771 8.734 -10.57 1 98.56 95 TYR A C 1
ATOM 745 O O . TYR A 1 95 ? 3.436 9.602 -11.375 1 98.56 95 TYR A O 1
ATOM 753 N N . LYS A 1 96 ? 3.006 8.344 -9.648 1 98.19 96 LYS A N 1
ATOM 754 C CA . LYS A 1 96 ? 1.818 9.023 -9.141 1 98.19 96 LYS A CA 1
ATOM 755 C C . LYS A 1 96 ? 1.925 9.273 -7.641 1 98.19 96 LYS A C 1
ATOM 757 O O . LYS A 1 96 ? 2.021 8.328 -6.855 1 98.19 96 LYS A O 1
ATOM 762 N N . ILE A 1 97 ? 1.895 10.531 -7.254 1 98.31 97 ILE A N 1
ATOM 763 C CA . ILE A 1 97 ? 2.256 10.875 -5.883 1 98.31 97 ILE A CA 1
ATOM 764 C C . ILE A 1 97 ? 1.131 11.68 -5.238 1 98.31 97 ILE A C 1
ATOM 766 O O . ILE A 1 97 ? 0.616 12.633 -5.836 1 98.31 97 ILE A O 1
ATOM 770 N N . SER A 1 98 ? 0.712 11.281 -4.125 1 97.81 98 SER A N 1
ATOM 771 C CA . SER A 1 98 ? -0.144 12.062 -3.24 1 97.81 98 SER A CA 1
ATOM 772 C C . SER A 1 98 ? 0.606 12.5 -1.987 1 97.81 98 SER A C 1
ATOM 774 O O . SER A 1 98 ? 1.178 11.672 -1.278 1 97.81 98 SER A O 1
ATOM 776 N N . ILE A 1 99 ? 0.633 13.82 -1.747 1 97 99 ILE A N 1
ATOM 777 C CA . ILE A 1 99 ? 1.264 14.359 -0.548 1 97 99 ILE A CA 1
ATOM 778 C C . ILE A 1 99 ? 0.24 15.156 0.26 1 97 99 ILE A C 1
ATOM 780 O O . ILE A 1 99 ? -0.385 16.078 -0.258 1 97 99 ILE A O 1
ATOM 784 N N . ASN A 1 100 ? 0.103 14.797 1.483 1 94.44 100 ASN A N 1
ATOM 785 C CA . ASN A 1 100 ? -0.76 15.484 2.438 1 94.44 100 ASN A CA 1
ATOM 786 C C . ASN A 1 100 ? -0.057 15.695 3.775 1 94.44 100 ASN A C 1
ATOM 788 O O . ASN A 1 100 ? -0.082 14.82 4.641 1 94.44 100 ASN A O 1
ATOM 792 N N . GLY A 1 101 ? 0.449 16.922 3.926 1 92.38 101 GLY A N 1
ATOM 793 C CA . GLY A 1 101 ? 1.206 17.188 5.141 1 92.38 101 GLY A CA 1
ATOM 794 C C . GLY A 1 101 ? 2.418 16.297 5.293 1 92.38 101 GLY A C 1
ATOM 795 O O . GLY A 1 101 ? 3.303 16.281 4.434 1 92.38 101 GLY A O 1
ATOM 796 N N . LYS A 1 102 ? 2.377 15.492 6.391 1 95.38 102 LYS A N 1
ATOM 797 C CA . LYS A 1 102 ? 3.521 14.648 6.715 1 95.38 102 LYS A CA 1
ATOM 798 C C . LYS A 1 102 ? 3.301 13.219 6.242 1 95.38 102 LYS A C 1
ATOM 800 O O . LYS A 1 102 ? 4.008 12.297 6.664 1 95.38 102 LYS A O 1
ATOM 805 N N . SER A 1 103 ? 2.367 12.977 5.477 1 97.12 103 SER A N 1
ATOM 806 C CA . SER A 1 103 ? 2.053 11.656 4.934 1 97.12 103 SER A CA 1
ATOM 807 C C . SER A 1 103 ? 1.979 11.688 3.412 1 97.12 103 SER A C 1
ATOM 809 O O . SER A 1 103 ? 1.602 12.703 2.822 1 97.12 103 SER A O 1
ATOM 811 N N . ALA A 1 104 ? 2.367 10.633 2.789 1 98.19 104 ALA A N 1
ATOM 812 C CA . ALA A 1 104 ? 2.299 10.508 1.335 1 98.19 104 ALA A CA 1
ATOM 813 C C . ALA A 1 104 ? 2.176 9.047 0.915 1 98.19 104 ALA A C 1
ATOM 815 O O . ALA A 1 104 ? 2.496 8.141 1.69 1 98.19 104 ALA A O 1
ATOM 816 N N . TRP A 1 105 ? 1.65 8.812 -0.188 1 98.62 105 TRP A N 1
ATOM 817 C CA . TRP A 1 105 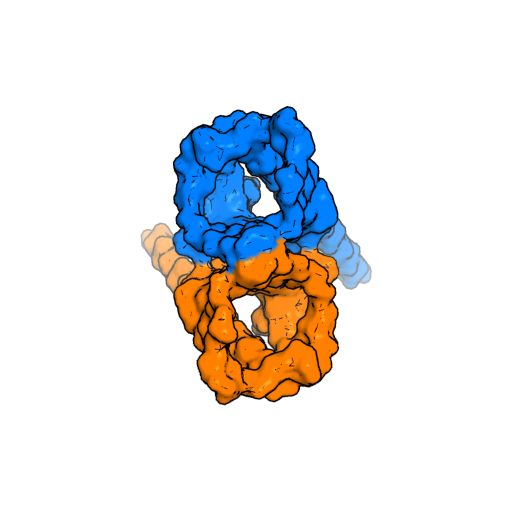? 1.823 7.543 -0.892 1 98.62 105 TRP A CA 1
ATOM 818 C C . TRP A 1 105 ? 2.213 7.777 -2.348 1 98.62 105 TRP A C 1
ATOM 820 O O . TRP A 1 105 ? 1.92 8.836 -2.912 1 98.62 105 TRP A O 1
ATOM 830 N N . VAL A 1 106 ? 2.898 6.871 -2.877 1 98.75 106 VAL A N 1
ATOM 831 C CA . VAL A 1 106 ? 3.375 6.934 -4.254 1 98.75 106 VAL A CA 1
ATOM 832 C C . VAL A 1 106 ? 3.184 5.578 -4.93 1 98.75 106 VAL A C 1
ATOM 834 O O . VAL A 1 106 ? 3.426 4.535 -4.316 1 98.75 106 VAL A O 1
ATOM 837 N N . SER A 1 107 ? 2.68 5.566 -6.125 1 98.88 107 SER A N 1
ATOM 838 C CA . SER A 1 107 ? 2.75 4.379 -6.973 1 98.88 107 SER A CA 1
ATOM 839 C C . SER A 1 107 ? 3.713 4.586 -8.133 1 98.88 107 SER A C 1
ATOM 841 O O . SER A 1 107 ? 3.91 5.711 -8.594 1 98.88 107 SER A O 1
ATOM 843 N N . HIS A 1 108 ? 4.336 3.584 -8.516 1 98.88 108 HIS A N 1
ATOM 844 C CA . HIS A 1 108 ? 5.258 3.623 -9.641 1 98.88 108 HIS A CA 1
ATOM 845 C C . HIS A 1 108 ? 5.422 2.242 -10.266 1 98.88 108 HIS A C 1
ATOM 847 O O . HIS A 1 108 ? 4.957 1.244 -9.711 1 98.88 108 HIS A O 1
ATOM 853 N N . ASP A 1 109 ? 5.945 2.232 -11.445 1 98.81 109 ASP A N 1
ATOM 854 C CA . ASP A 1 109 ? 6.438 1.019 -12.094 1 98.81 109 ASP A CA 1
ATOM 855 C C . ASP A 1 109 ? 7.938 0.844 -11.867 1 98.81 109 ASP A C 1
ATOM 857 O O . ASP A 1 109 ? 8.68 1.825 -11.805 1 98.81 109 ASP A O 1
ATOM 861 N N . GLU A 1 110 ? 8.336 -0.404 -11.711 1 98.56 110 GLU A N 1
ATOM 862 C CA . GLU A 1 110 ? 9.773 -0.645 -11.578 1 98.56 110 GLU A CA 1
ATOM 863 C C . GLU A 1 110 ? 10.234 -1.753 -12.516 1 98.56 110 GLU A C 1
ATOM 865 O O . GLU A 1 110 ? 9.578 -2.789 -12.641 1 98.56 110 GLU A O 1
ATOM 870 N N . GLU A 1 111 ? 11.227 -1.51 -13.266 1 98.38 111 GLU A N 1
ATOM 871 C CA . GLU A 1 111 ? 12.031 -2.51 -13.969 1 98.38 111 GLU A CA 1
ATOM 872 C C . GLU A 1 111 ? 13.367 -2.736 -13.258 1 98.38 111 GLU A C 1
ATOM 874 O O . GLU A 1 111 ? 14.164 -1.809 -13.117 1 98.38 111 GLU A O 1
ATOM 879 N N . SER A 1 112 ? 13.539 -3.918 -12.766 1 97.25 112 SER A N 1
ATOM 880 C CA . SER A 1 112 ? 14.797 -4.289 -12.125 1 97.25 112 SER A CA 1
ATOM 881 C C . SER A 1 112 ? 15.625 -5.215 -13.008 1 97.25 112 SER A C 1
ATOM 883 O O . SER A 1 112 ? 15.102 -6.199 -13.547 1 97.25 112 SER A O 1
ATOM 885 N N . THR A 1 113 ? 16.906 -4.918 -13.141 1 97.44 113 THR A N 1
ATOM 886 C CA . THR A 1 113 ? 17.828 -5.734 -13.922 1 97.44 113 THR A CA 1
ATOM 887 C C . THR A 1 113 ? 18.938 -6.289 -13.039 1 97.44 113 THR A C 1
ATOM 889 O O . THR A 1 113 ? 19.703 -5.527 -12.445 1 97.44 113 THR A O 1
ATOM 892 N N . ALA A 1 114 ? 19.031 -7.621 -12.969 1 95.19 114 ALA A N 1
ATOM 893 C CA . ALA A 1 114 ? 20.078 -8.281 -12.203 1 95.19 114 ALA A CA 1
ATOM 894 C C . ALA A 1 114 ? 21.406 -8.227 -12.953 1 95.19 114 ALA A C 1
ATOM 896 O O . ALA A 1 114 ? 21.469 -7.77 -14.094 1 95.19 114 ALA A O 1
ATOM 897 N N . THR A 1 115 ? 22.438 -8.703 -12.281 1 95.69 115 THR A N 1
ATOM 898 C CA . THR A 1 115 ? 23.766 -8.648 -12.852 1 95.69 115 THR A CA 1
ATOM 899 C C . THR A 1 115 ? 23.891 -9.57 -14.062 1 95.69 115 THR A C 1
ATOM 901 O O . THR A 1 115 ? 24.688 -9.328 -14.961 1 95.69 115 THR A O 1
ATOM 904 N N . ASP A 1 116 ? 23.141 -10.633 -14.133 1 95.69 116 ASP A N 1
ATOM 905 C CA . ASP A 1 116 ? 23.188 -11.562 -15.258 1 95.69 116 ASP A CA 1
ATOM 906 C C . ASP A 1 116 ? 22.281 -11.102 -16.391 1 95.69 116 ASP A C 1
ATOM 908 O O . ASP A 1 116 ? 22.109 -11.812 -17.391 1 95.69 116 ASP A O 1
ATOM 912 N N . GLY A 1 117 ? 21.578 -9.984 -16.203 1 95.94 117 GLY A N 1
ATOM 913 C CA . GLY A 1 117 ? 20.766 -9.383 -17.25 1 95.94 117 GLY A CA 1
ATOM 914 C C . GLY A 1 117 ? 19.297 -9.727 -17.156 1 95.94 117 GLY A C 1
ATOM 915 O O . GLY A 1 117 ? 18.469 -9.141 -17.859 1 95.94 117 GLY A O 1
ATOM 916 N N . LYS A 1 118 ? 18.969 -10.641 -16.25 1 96.75 118 LYS A N 1
ATOM 917 C CA . LYS A 1 118 ? 17.562 -11.016 -16.094 1 96.75 118 LYS A CA 1
ATOM 918 C C . LYS A 1 118 ? 16.75 -9.859 -15.508 1 96.75 118 LYS A C 1
ATOM 920 O O . LYS A 1 118 ? 17.203 -9.172 -14.594 1 96.75 118 LYS A O 1
ATOM 925 N N . LYS A 1 119 ? 15.547 -9.68 -16.047 1 97.81 119 LYS A N 1
ATOM 926 C CA . LYS A 1 119 ? 14.719 -8.539 -15.656 1 97.81 119 LYS A CA 1
ATOM 927 C C . LYS A 1 119 ? 13.492 -8.992 -14.867 1 97.81 119 LYS A C 1
ATOM 929 O O . LYS A 1 119 ? 12.984 -10.094 -15.086 1 97.81 119 LYS A O 1
ATOM 934 N N . THR A 1 120 ? 13.109 -8.18 -13.938 1 97.81 120 THR A N 1
ATOM 935 C CA . THR A 1 120 ? 11.859 -8.289 -13.188 1 97.81 120 THR A CA 1
ATOM 936 C C . THR A 1 120 ? 11.055 -7 -13.273 1 97.81 120 THR A C 1
ATOM 938 O O . THR A 1 120 ? 11.617 -5.906 -13.203 1 97.81 120 THR A O 1
ATOM 941 N N . PHE A 1 121 ? 9.719 -7.129 -13.5 1 98.75 121 PHE A N 1
ATOM 942 C CA . PHE A 1 121 ? 8.812 -5.988 -13.641 1 98.75 121 PHE A CA 1
ATOM 943 C C . PHE A 1 121 ? 7.754 -6 -12.547 1 98.75 121 PHE A C 1
ATOM 945 O O . PHE A 1 121 ? 7.191 -7.051 -12.234 1 98.75 121 PHE A O 1
ATOM 952 N N . SER A 1 122 ? 7.555 -4.812 -11.969 1 98.75 122 SER A N 1
ATOM 953 C CA . SER A 1 122 ? 6.582 -4.742 -10.883 1 98.75 122 SER A CA 1
ATOM 954 C C . SER A 1 122 ? 5.816 -3.424 -10.914 1 98.75 122 SER A C 1
ATOM 956 O O . SER A 1 122 ? 6.297 -2.432 -11.461 1 98.75 122 SER A O 1
ATOM 958 N N . TYR A 1 123 ? 4.535 -3.463 -10.438 1 98.94 123 TYR A N 1
ATOM 959 C CA . TYR A 1 123 ? 3.779 -2.305 -9.977 1 98.94 123 TYR A CA 1
ATOM 960 C C . TYR A 1 123 ? 3.865 -2.16 -8.461 1 98.94 123 TYR A C 1
ATOM 962 O O . TYR A 1 123 ? 3.672 -3.133 -7.727 1 98.94 123 TYR A O 1
ATOM 970 N N . GLU A 1 124 ? 4.098 -0.916 -8.016 1 98.94 124 GLU A N 1
ATOM 971 C CA . GLU A 1 124 ? 4.383 -0.795 -6.59 1 98.94 124 GLU A CA 1
ATOM 972 C C . GLU A 1 124 ? 3.691 0.423 -5.988 1 98.94 124 GLU A C 1
ATOM 974 O O . GLU A 1 124 ? 3.52 1.442 -6.66 1 98.94 124 GLU A O 1
ATOM 979 N N . ILE A 1 125 ? 3.215 0.286 -4.801 1 98.94 125 ILE A N 1
ATOM 980 C CA . ILE A 1 125 ? 2.754 1.389 -3.965 1 98.94 125 ILE A CA 1
ATOM 981 C C . ILE A 1 125 ? 3.633 1.494 -2.721 1 98.94 125 ILE A C 1
ATOM 983 O O . ILE A 1 125 ? 3.914 0.489 -2.064 1 98.94 125 ILE A O 1
ATOM 987 N N . ARG A 1 126 ? 4.102 2.707 -2.41 1 98.94 126 ARG A N 1
ATOM 988 C CA . ARG A 1 126 ? 4.891 3.004 -1.219 1 98.94 126 ARG A CA 1
ATOM 989 C C . ARG A 1 126 ? 4.148 3.965 -0.296 1 98.94 126 ARG A C 1
ATOM 991 O O . ARG A 1 126 ? 3.533 4.926 -0.759 1 98.94 126 ARG A O 1
ATOM 998 N N . LEU A 1 127 ? 4.203 3.635 0.916 1 98.94 127 LEU A N 1
ATOM 999 C CA . LEU A 1 127 ? 3.637 4.477 1.965 1 98.94 127 LEU A CA 1
ATOM 1000 C C . LEU A 1 127 ? 4.734 5.211 2.725 1 98.94 127 LEU A C 1
ATOM 1002 O O . LEU A 1 127 ? 5.715 4.598 3.158 1 98.94 127 LEU A O 1
ATOM 1006 N N . LEU A 1 128 ? 4.578 6.551 2.816 1 98.88 128 LEU A N 1
ATOM 1007 C CA . LEU A 1 128 ? 5.664 7.359 3.365 1 98.88 128 LEU A CA 1
ATOM 1008 C C . LEU A 1 128 ? 5.145 8.305 4.441 1 98.88 128 LEU A C 1
ATOM 1010 O O . LEU A 1 128 ? 3.99 8.734 4.391 1 98.88 128 LEU A O 1
ATOM 1014 N N . GLU A 1 129 ? 6.004 8.609 5.355 1 98.56 129 GLU A N 1
ATOM 1015 C CA . GLU A 1 129 ? 5.781 9.641 6.363 1 98.56 129 GLU A CA 1
ATOM 1016 C C . GLU A 1 129 ? 7.031 10.492 6.566 1 98.56 129 GLU A C 1
ATOM 1018 O O . GLU A 1 129 ? 8.148 10.008 6.406 1 98.56 129 GLU A O 1
ATOM 1023 N N . LYS A 1 130 ? 6.75 11.742 6.781 1 97.19 130 LYS A N 1
ATOM 1024 C CA . LYS A 1 130 ? 7.855 12.625 7.152 1 97.19 130 LYS A CA 1
ATOM 1025 C C . LYS A 1 130 ? 8.203 12.477 8.633 1 97.19 130 LYS A C 1
ATOM 1027 O O . LYS A 1 130 ? 7.387 12.781 9.5 1 97.19 130 LYS A O 1
ATOM 1032 N N . ILE A 1 131 ? 9.367 11.906 8.945 1 97.38 131 ILE A N 1
ATOM 1033 C CA . ILE A 1 131 ? 9.898 11.711 10.281 1 97.38 131 ILE A CA 1
ATOM 1034 C C . ILE A 1 131 ? 11.078 12.656 10.516 1 97.38 131 ILE A C 1
ATOM 1036 O O . ILE A 1 131 ? 12.102 12.562 9.836 1 97.38 131 ILE A O 1
ATOM 1040 N N . LYS A 1 132 ? 10.922 13.633 11.531 1 96.19 132 LYS A N 1
ATOM 1041 C CA . LYS A 1 132 ? 11.945 14.648 11.773 1 96.19 132 LYS A CA 1
ATOM 1042 C C . LYS A 1 132 ? 12.344 15.344 10.477 1 96.19 132 LYS A C 1
ATOM 1044 O O . LYS A 1 132 ? 13.523 15.422 10.141 1 96.19 132 LYS A O 1
ATOM 1049 N N . ASN A 1 133 ? 11.391 15.633 9.633 1 95.44 133 ASN A N 1
ATOM 1050 C CA . ASN A 1 133 ? 11.469 16.469 8.43 1 95.44 133 ASN A CA 1
ATOM 1051 C C . ASN A 1 133 ? 12.133 15.719 7.277 1 95.44 133 ASN A C 1
ATOM 1053 O O . ASN A 1 133 ? 12.578 16.344 6.309 1 95.44 133 ASN A O 1
ATOM 1057 N N . LYS A 1 134 ? 12.234 14.461 7.391 1 98 134 LYS A N 1
ATOM 1058 C CA . LYS A 1 134 ? 12.727 13.625 6.301 1 98 134 LYS A CA 1
ATOM 1059 C C . LYS A 1 134 ? 11.703 12.555 5.922 1 98 134 LYS A C 1
ATOM 1061 O O . LYS A 1 134 ? 11.102 11.922 6.797 1 98 134 LYS A O 1
ATOM 1066 N N . TRP A 1 135 ? 11.547 12.391 4.617 1 98.69 135 TRP A N 1
ATOM 1067 C CA . TRP A 1 135 ? 10.656 11.336 4.152 1 98.69 135 TRP A CA 1
ATOM 1068 C C . TRP A 1 135 ? 11.258 9.961 4.418 1 98.69 135 TRP A C 1
ATOM 1070 O O . TRP A 1 135 ? 12.438 9.734 4.16 1 98.69 135 TRP A O 1
ATOM 1080 N N . LYS A 1 136 ? 10.469 9.078 4.98 1 98.94 136 LYS A N 1
ATOM 1081 C CA . LYS A 1 136 ? 10.812 7.676 5.227 1 98.94 136 LYS A CA 1
ATOM 1082 C C . LYS A 1 136 ? 9.734 6.742 4.688 1 98.94 136 LYS A C 1
ATOM 1084 O O . LYS A 1 136 ? 8.547 7.082 4.684 1 98.94 136 LYS A O 1
ATOM 1089 N N . LEU A 1 137 ? 10.148 5.617 4.191 1 98.88 137 LEU A N 1
ATOM 1090 C CA . LEU A 1 137 ? 9.219 4.559 3.828 1 98.88 137 LEU A CA 1
ATOM 1091 C C . LEU A 1 137 ? 8.68 3.859 5.07 1 98.88 137 LEU A C 1
ATOM 1093 O O . LEU A 1 137 ? 9.445 3.51 5.973 1 98.88 137 LEU A O 1
ATOM 1097 N N . VAL A 1 138 ? 7.328 3.637 5.117 1 98.81 138 VAL A N 1
ATOM 1098 C CA . VAL A 1 138 ? 6.73 3.031 6.305 1 98.81 138 VAL A CA 1
ATOM 1099 C C . VAL A 1 138 ? 5.938 1.789 5.906 1 98.81 138 VAL A C 1
ATOM 1101 O O . VAL A 1 138 ? 5.531 1.002 6.766 1 98.81 138 VAL A O 1
ATOM 1104 N N . GLY A 1 139 ? 5.691 1.547 4.723 1 98.81 139 GLY A N 1
ATOM 1105 C CA . GLY A 1 139 ? 4.988 0.394 4.184 1 98.81 139 GLY A CA 1
ATOM 1106 C C . GLY A 1 139 ? 5.09 0.288 2.672 1 98.81 139 GLY A C 1
ATOM 1107 O O . GLY A 1 139 ? 5.527 1.229 2.006 1 98.81 139 GLY A O 1
ATOM 1108 N N . GLN A 1 140 ? 4.707 -0.804 2.176 1 98.88 140 GLN A N 1
ATOM 1109 C CA . GLN A 1 140 ? 4.73 -0.945 0.724 1 98.88 140 GLN A CA 1
ATOM 1110 C C . GLN A 1 140 ? 3.863 -2.117 0.272 1 98.88 140 GLN A C 1
ATOM 1112 O O . GLN A 1 140 ? 3.564 -3.014 1.062 1 98.88 140 GLN A O 1
ATOM 1117 N N . SER A 1 141 ? 3.459 -2.092 -0.949 1 98.94 141 SER A N 1
ATOM 1118 C CA . SER A 1 141 ? 2.779 -3.137 -1.706 1 98.94 141 SER A CA 1
ATOM 1119 C C . SER A 1 141 ? 3.441 -3.357 -3.062 1 98.94 141 SER A C 1
ATOM 1121 O O . SER A 1 141 ? 3.525 -2.434 -3.875 1 98.94 141 SER A O 1
ATOM 1123 N N . ILE A 1 142 ? 3.895 -4.559 -3.26 1 98.94 142 ILE A N 1
ATOM 1124 C CA . ILE A 1 142 ? 4.621 -4.859 -4.488 1 98.94 142 ILE A CA 1
ATOM 1125 C C . ILE A 1 142 ? 3.908 -5.984 -5.242 1 98.94 142 ILE A C 1
ATOM 1127 O O . ILE A 1 142 ? 3.721 -7.078 -4.707 1 98.94 142 ILE A O 1
ATOM 1131 N N . HIS A 1 143 ? 3.547 -5.715 -6.516 1 98.94 143 HIS A N 1
ATOM 1132 C CA . HIS A 1 143 ? 2.971 -6.684 -7.438 1 98.94 143 HIS A CA 1
ATOM 1133 C C . HIS A 1 143 ? 3.943 -7.016 -8.562 1 98.94 143 HIS A C 1
ATOM 1135 O O . HIS A 1 143 ? 3.986 -6.316 -9.578 1 98.94 143 HIS A O 1
ATOM 1141 N N . ILE A 1 144 ? 4.691 -8.07 -8.359 1 98.81 144 ILE A N 1
ATOM 1142 C CA . ILE A 1 144 ? 5.574 -8.516 -9.43 1 98.81 144 ILE A CA 1
ATOM 1143 C C . ILE A 1 144 ? 4.754 -9.211 -10.516 1 98.81 144 ILE A C 1
ATOM 1145 O O . ILE A 1 144 ? 4.027 -10.172 -10.234 1 98.81 144 ILE A O 1
ATOM 1149 N N . TYR A 1 145 ? 4.887 -8.703 -11.789 1 98.69 145 TYR A N 1
ATOM 1150 C CA . TYR A 1 145 ? 3.971 -9.273 -12.773 1 98.69 145 TYR A CA 1
ATOM 1151 C C . TYR A 1 145 ? 4.734 -10 -13.875 1 98.69 145 TYR A C 1
ATOM 1153 O O . TYR A 1 145 ? 4.141 -10.711 -14.68 1 98.69 145 TYR A O 1
ATOM 1161 N N . LYS A 1 146 ? 5.984 -9.836 -13.969 1 97.81 146 LYS A N 1
ATOM 1162 C CA . LYS A 1 146 ? 6.82 -10.523 -14.945 1 97.81 146 LYS A CA 1
ATOM 1163 C C . LYS A 1 146 ? 8.25 -10.68 -14.43 1 97.81 146 LYS A C 1
ATOM 1165 O O . LYS A 1 146 ? 8.805 -9.758 -13.836 1 97.81 146 LYS A O 1
ATOM 1170 N N . SER A 1 147 ? 8.812 -11.891 -14.562 1 95.12 147 SER A N 1
ATOM 1171 C CA . SER A 1 147 ? 10.203 -12.203 -14.266 1 95.12 147 SER A CA 1
ATOM 1172 C C . SER A 1 147 ? 10.82 -13.078 -15.352 1 95.12 147 SER A C 1
ATOM 1174 O O . SER A 1 147 ? 10.219 -14.07 -15.773 1 95.12 147 SER A O 1
ATOM 1176 N N . GLU A 1 148 ? 11.969 -12.695 -15.875 1 91.5 148 GLU A N 1
ATOM 1177 C CA . GLU A 1 148 ? 12.656 -13.453 -16.906 1 91.5 148 GLU A CA 1
ATOM 1178 C C . GLU A 1 148 ? 13.516 -14.562 -16.312 1 91.5 148 GLU A C 1
ATOM 1180 O O . GLU A 1 148 ? 13.984 -14.445 -15.172 1 91.5 148 GLU A O 1
ATOM 1185 N N . MET B 1 1 ? 3.213 28.844 39.312 1 56.41 1 MET B N 1
ATOM 1186 C CA . MET B 1 1 ? 1.843 28.438 39.031 1 56.41 1 MET B CA 1
ATOM 1187 C C . MET B 1 1 ? 1.609 28.375 37.5 1 56.41 1 MET B C 1
ATOM 1189 O O . MET B 1 1 ? 0.728 27.656 37.031 1 56.41 1 MET B O 1
ATOM 1193 N N . LYS B 1 2 ? 2.367 29.312 36.719 1 68.94 2 LYS B N 1
ATOM 1194 C CA . LYS B 1 2 ? 2.15 29.422 35.281 1 68.94 2 LYS B CA 1
ATOM 1195 C C . LYS B 1 2 ? 2.668 28.188 34.562 1 68.94 2 LYS B C 1
ATOM 1197 O O . LYS B 1 2 ? 2.061 27.734 33.594 1 68.94 2 LYS B O 1
ATOM 1202 N N . TRP B 1 3 ? 3.674 27.547 35.156 1 69.94 3 TRP B N 1
ATOM 1203 C CA . TRP B 1 3 ? 4.277 26.422 34.469 1 69.94 3 TRP B CA 1
ATOM 1204 C C . TRP B 1 3 ? 3.393 25.188 34.562 1 69.94 3 TRP B C 1
ATOM 1206 O O . TRP B 1 3 ? 3.322 24.375 33.625 1 69.94 3 TRP B O 1
ATOM 1216 N N . LYS B 1 4 ? 2.66 25.141 35.688 1 69.75 4 LYS B N 1
ATOM 1217 C CA . LYS B 1 4 ? 1.785 24 35.938 1 69.75 4 LYS B CA 1
ATOM 1218 C C . LYS B 1 4 ? 0.574 24.031 35 1 69.75 4 LYS B C 1
ATOM 1220 O O . LYS B 1 4 ? 0.169 23 34.469 1 69.75 4 LYS B O 1
ATOM 1225 N N . LEU B 1 5 ? 0.165 25.25 34.719 1 70 5 LEU B N 1
ATOM 1226 C CA . LEU B 1 5 ? -0.984 25.391 33.844 1 70 5 LEU B CA 1
ATOM 1227 C C . LEU B 1 5 ? -0.624 24.984 32.406 1 70 5 LEU B C 1
ATOM 1229 O O . LEU B 1 5 ? -1.429 24.359 31.719 1 70 5 LEU B O 1
ATOM 1233 N N . SER B 1 6 ? 0.674 25.188 32.125 1 78.31 6 SER B N 1
ATOM 1234 C CA . SER B 1 6 ? 1.131 24.875 30.766 1 78.31 6 SER B CA 1
ATOM 1235 C C . SER B 1 6 ? 1.238 23.359 30.562 1 78.31 6 SER B C 1
ATOM 1237 O O . SER B 1 6 ? 0.884 22.844 29.5 1 78.31 6 SER B O 1
ATOM 1239 N N . LEU B 1 7 ? 1.564 22.719 31.594 1 78.38 7 LEU B N 1
ATOM 1240 C CA . LEU B 1 7 ? 1.697 21.266 31.516 1 78.38 7 LEU B CA 1
ATOM 1241 C C . LEU B 1 7 ? 0.331 20.609 31.391 1 78.38 7 LEU B C 1
ATOM 1243 O O . LEU B 1 7 ? 0.173 19.641 30.625 1 78.38 7 LEU B O 1
ATOM 1247 N N . TYR B 1 8 ? -0.652 21.047 32.219 1 73.69 8 TYR B N 1
ATOM 1248 C CA . TYR B 1 8 ? -2.004 20.5 32.156 1 73.69 8 TYR B CA 1
ATOM 1249 C C . TYR B 1 8 ? -2.613 20.734 30.781 1 73.69 8 TYR B C 1
ATOM 1251 O O . TYR B 1 8 ? -3.332 19.875 30.266 1 73.69 8 TYR B O 1
ATOM 1259 N N . LEU B 1 9 ? -2.299 21.844 30.125 1 73.38 9 LEU B N 1
ATOM 1260 C CA . LEU B 1 9 ? -2.814 22.156 28.812 1 73.38 9 LEU B CA 1
ATOM 1261 C C . LEU B 1 9 ? -2.211 21.25 27.75 1 73.38 9 LEU B C 1
ATOM 1263 O O . LEU B 1 9 ? -2.906 20.812 26.828 1 73.38 9 LEU B O 1
ATOM 1267 N N . LEU B 1 10 ? -0.982 20.938 27.922 1 73.94 10 LEU B N 1
ATOM 1268 C CA . LEU B 1 10 ? -0.316 20.031 26.984 1 73.94 10 LEU B CA 1
ATOM 1269 C C . LEU B 1 10 ? -0.888 18.625 27.094 1 73.94 10 LEU B C 1
ATOM 1271 O O . LEU B 1 10 ? -1.081 17.953 26.078 1 73.94 10 LEU B O 1
ATOM 1275 N N . ILE B 1 11 ? -1.172 18.25 28.25 1 71.94 11 ILE B N 1
ATOM 1276 C CA . ILE B 1 11 ? -1.734 16.922 28.469 1 71.94 11 ILE B CA 1
ATOM 1277 C C . ILE B 1 11 ? -3.154 16.859 27.922 1 71.94 11 ILE B C 1
ATOM 1279 O O . ILE B 1 11 ? -3.547 15.867 27.297 1 71.94 11 ILE B O 1
ATOM 1283 N N . ALA B 1 12 ? -3.889 17.875 28.078 1 70.12 12 ALA B N 1
ATOM 1284 C CA . ALA B 1 12 ? -5.262 17.922 27.578 1 70.12 12 ALA B CA 1
ATOM 1285 C C . ALA B 1 12 ? -5.285 17.875 26.047 1 70.12 12 ALA B C 1
ATOM 1287 O O . ALA B 1 12 ? -6.125 17.203 25.453 1 70.12 12 ALA B O 1
ATOM 1288 N N . ILE B 1 13 ? -4.363 18.484 25.359 1 66.25 13 ILE B N 1
ATOM 1289 C CA . ILE B 1 13 ? -4.293 18.531 23.891 1 66.25 13 ILE B CA 1
ATOM 1290 C C . ILE B 1 13 ? -3.928 17.141 23.359 1 66.25 13 ILE B C 1
ATOM 1292 O O . ILE B 1 13 ? -4.496 16.688 22.375 1 66.25 13 ILE B O 1
ATOM 1296 N N . SER B 1 14 ? -3.092 16.391 24.016 1 67.44 14 SER B N 1
ATOM 1297 C CA . SER B 1 14 ? -2.682 15.062 23.562 1 67.44 14 SER B CA 1
ATOM 1298 C C . SER B 1 14 ? -3.824 14.062 23.703 1 67.44 14 SER B C 1
ATOM 1300 O O . SER B 1 14 ? -4 13.195 22.828 1 67.44 14 SER B O 1
ATOM 1302 N N . LEU B 1 15 ? -4.605 14.156 24.688 1 67.75 15 LEU B N 1
ATOM 1303 C CA . LEU B 1 15 ? -5.719 13.242 24.906 1 67.75 15 LEU B CA 1
ATOM 1304 C C . LEU B 1 15 ? -6.809 13.453 23.859 1 67.75 15 LEU B C 1
ATOM 1306 O O . LEU B 1 15 ? -7.414 12.484 23.391 1 67.75 15 LEU B O 1
ATOM 1310 N N . THR B 1 16 ? -7.012 14.648 23.453 1 67.38 16 THR B N 1
ATOM 1311 C CA . THR B 1 16 ? -8.016 14.953 22.438 1 67.38 16 THR B CA 1
ATOM 1312 C C . THR B 1 16 ? -7.578 14.414 21.078 1 67.38 16 THR B C 1
ATOM 1314 O O . THR B 1 16 ? -8.398 13.906 20.312 1 67.38 16 THR B O 1
ATOM 1317 N N . ALA B 1 17 ? -6.34 14.477 20.797 1 68.31 17 ALA B N 1
ATOM 1318 C CA . ALA B 1 17 ? -5.836 13.977 19.516 1 68.31 17 ALA B CA 1
ATOM 1319 C C . ALA B 1 17 ? -6.031 12.469 19.391 1 68.31 17 ALA B C 1
ATOM 1321 O O . ALA B 1 17 ? -6.434 11.969 18.344 1 68.31 17 ALA B O 1
ATOM 1322 N N . GLN B 1 18 ? -5.746 11.766 20.484 1 73.81 18 GLN B N 1
ATOM 1323 C CA . GLN B 1 18 ? -5.906 10.312 20.469 1 73.81 18 GLN B CA 1
ATOM 1324 C C . GLN B 1 18 ? -7.379 9.93 20.344 1 73.81 18 GLN B C 1
ATOM 1326 O O . GLN B 1 18 ? -7.715 8.984 19.625 1 73.81 18 GLN B O 1
ATOM 1331 N N . SER B 1 19 ? -8.227 10.664 21.016 1 76.69 19 SER B N 1
ATOM 1332 C CA . SER B 1 19 ? -9.656 10.406 20.938 1 76.69 19 SER B CA 1
ATOM 1333 C C . SER B 1 19 ? -10.188 10.656 19.531 1 76.69 19 SER B C 1
ATOM 1335 O O . SER B 1 19 ? -11 9.883 19.016 1 76.69 19 SER B O 1
ATOM 1337 N N . GLN B 1 20 ? -9.688 11.648 18.906 1 78.69 20 GLN B N 1
ATOM 1338 C CA . GLN B 1 20 ? -10.102 11.969 17.547 1 78.69 20 GLN B CA 1
ATOM 1339 C C . GLN B 1 20 ? -9.656 10.898 16.562 1 78.69 20 GLN B C 1
ATOM 1341 O O . GLN B 1 20 ? -10.406 10.516 15.656 1 78.69 20 GLN B O 1
ATOM 1346 N N . ASN B 1 21 ? -8.477 10.398 16.797 1 84.38 21 ASN B N 1
ATOM 1347 C CA . ASN B 1 21 ? -7.988 9.352 15.906 1 84.38 21 ASN B CA 1
ATOM 1348 C C . ASN B 1 21 ? -8.797 8.07 16.062 1 84.38 21 ASN B C 1
ATOM 1350 O O . ASN B 1 21 ? -9.023 7.352 15.078 1 84.38 21 ASN B O 1
ATOM 1354 N N . ASN B 1 22 ? -9.219 7.812 17.219 1 89.94 22 ASN B N 1
ATOM 1355 C CA . ASN B 1 22 ? -10.047 6.629 17.422 1 89.94 22 ASN B CA 1
ATOM 1356 C C . ASN B 1 22 ? -11.383 6.746 16.703 1 89.94 22 ASN B C 1
ATOM 1358 O O . ASN B 1 22 ? -11.844 5.785 16.078 1 89.94 22 ASN B O 1
ATOM 1362 N N . LYS B 1 23 ? -12.008 7.906 16.828 1 94.19 23 LYS B N 1
ATOM 1363 C CA . LYS B 1 23 ? -13.266 8.133 16.125 1 94.19 23 LYS B CA 1
ATOM 1364 C C . LYS B 1 23 ? -13.07 8.039 14.609 1 94.19 23 LYS B C 1
ATOM 1366 O O . LYS B 1 23 ? -13.875 7.414 13.914 1 94.19 23 LYS B O 1
ATOM 1371 N N . GLU B 1 24 ? -12.07 8.633 14.078 1 96.75 24 GLU B N 1
ATOM 1372 C CA . GLU B 1 24 ? -11.773 8.602 12.648 1 96.75 24 GLU B CA 1
ATOM 1373 C C . GLU B 1 24 ? -11.484 7.184 12.18 1 96.75 24 GLU B C 1
ATOM 1375 O O . GLU B 1 24 ? -11.891 6.793 11.078 1 96.75 24 GLU B O 1
ATOM 1380 N N . SER B 1 25 ? -10.781 6.398 13.016 1 97.5 25 SER B N 1
ATOM 1381 C CA . SER B 1 25 ? -10.508 5.004 12.688 1 97.5 25 SER B CA 1
ATOM 1382 C C . SER B 1 25 ? -11.797 4.207 12.531 1 97.5 25 SER B C 1
ATOM 1384 O O . SER B 1 25 ? -11.922 3.381 11.625 1 97.5 25 SER B O 1
ATOM 1386 N N . GLU B 1 26 ? -12.688 4.477 13.391 1 97.94 26 GLU B N 1
ATOM 1387 C CA . GLU B 1 26 ? -13.961 3.768 13.312 1 97.94 26 GLU B CA 1
ATOM 1388 C C . GLU B 1 26 ? -14.734 4.148 12.055 1 97.94 26 GLU B C 1
ATOM 1390 O O . GLU B 1 26 ? -15.367 3.295 11.422 1 97.94 26 GLU B O 1
ATOM 1395 N N . LEU B 1 27 ? -14.719 5.395 11.711 1 98.19 27 LEU B N 1
ATOM 1396 C CA . LEU B 1 27 ? -15.375 5.848 10.484 1 98.19 27 LEU B CA 1
ATOM 1397 C C . LEU B 1 27 ? -14.75 5.184 9.266 1 98.19 27 LEU B C 1
ATOM 1399 O O . LEU B 1 27 ? -15.461 4.809 8.328 1 98.19 27 LEU B O 1
ATOM 1403 N N . ILE B 1 28 ? -13.477 5.035 9.25 1 98.56 28 ILE B N 1
ATOM 1404 C CA . ILE B 1 28 ? -12.758 4.406 8.148 1 98.56 28 ILE B CA 1
ATOM 1405 C C . ILE B 1 28 ? -13.141 2.93 8.055 1 98.56 28 ILE B C 1
ATOM 1407 O O . ILE B 1 28 ? -13.43 2.422 6.973 1 98.56 28 ILE B O 1
ATOM 1411 N N . LYS B 1 29 ? -13.133 2.283 9.219 1 98.56 29 LYS B N 1
ATOM 1412 C CA . LYS B 1 29 ? -13.523 0.875 9.219 1 98.56 29 LYS B CA 1
ATOM 1413 C C . LYS B 1 29 ? -14.93 0.694 8.672 1 98.56 29 LYS B C 1
ATOM 1415 O O . LYS B 1 29 ? -15.18 -0.208 7.867 1 98.56 29 LYS B O 1
ATOM 1420 N N . LYS B 1 30 ? -15.836 1.515 9.062 1 98.25 30 LYS B N 1
ATOM 1421 C CA . LYS B 1 30 ? -17.219 1.453 8.578 1 98.25 30 LYS B CA 1
ATOM 1422 C C . LYS B 1 30 ? -17.281 1.686 7.074 1 98.25 30 LYS B C 1
ATOM 1424 O O . LYS B 1 30 ? -18.078 1.062 6.379 1 98.25 30 LYS B O 1
ATOM 1429 N N . LEU B 1 31 ? -16.5 2.596 6.566 1 98.75 31 LEU B N 1
ATOM 1430 C CA . LEU B 1 31 ? -16.438 2.834 5.129 1 98.75 31 LEU B CA 1
ATOM 1431 C C . LEU B 1 31 ? -15.977 1.579 4.395 1 98.75 31 LEU B C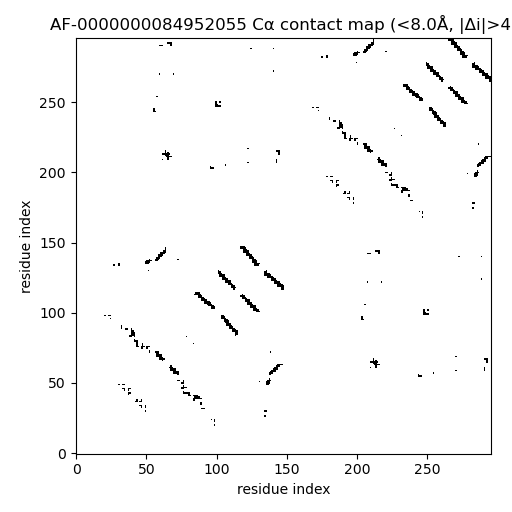 1
ATOM 1433 O O . LEU B 1 31 ? -16.547 1.221 3.357 1 98.75 31 LEU B O 1
ATOM 1437 N N . LEU B 1 32 ? -14.914 0.934 4.91 1 98.81 32 LEU B N 1
ATOM 1438 C CA . LEU B 1 32 ? -14.414 -0.275 4.27 1 98.81 32 LEU B CA 1
ATOM 1439 C C . LEU B 1 32 ? -15.469 -1.378 4.285 1 98.81 32 LEU B C 1
ATOM 1441 O O . LEU B 1 32 ? -15.633 -2.096 3.295 1 98.81 32 LEU B O 1
ATOM 1445 N N . GLU B 1 33 ? -16.125 -1.484 5.395 1 98 33 GLU B N 1
ATOM 1446 C CA . GLU B 1 33 ? -17.203 -2.469 5.488 1 98 33 GLU B CA 1
ATOM 1447 C C . GLU B 1 33 ? -18.312 -2.16 4.5 1 98 33 GLU B C 1
ATOM 1449 O O . GLU B 1 33 ? -18.844 -3.064 3.854 1 98 33 GLU B O 1
ATOM 1454 N N . LYS B 1 34 ? -18.703 -0.88 4.457 1 98.06 34 LYS B N 1
ATOM 1455 C CA . LYS B 1 34 ? -19.719 -0.463 3.49 1 98.06 34 LYS B CA 1
ATOM 1456 C C . LYS B 1 34 ? -19.281 -0.785 2.064 1 98.06 34 LYS B C 1
ATOM 1458 O O . LYS B 1 34 ? -20.062 -1.289 1.266 1 98.06 34 LYS B O 1
ATOM 1463 N N . GLU B 1 35 ? -18.031 -0.491 1.682 1 98.25 35 GLU B N 1
ATOM 1464 C CA . GLU B 1 35 ? -17.516 -0.75 0.342 1 98.25 35 GLU B CA 1
ATOM 1465 C C . GLU B 1 35 ? -17.594 -2.234 -0.003 1 98.25 35 GLU B C 1
ATOM 1467 O O . GLU B 1 35 ? -18.016 -2.602 -1.101 1 98.25 35 GLU B O 1
ATOM 1472 N N . SER B 1 36 ? -17.156 -3.1 0.946 1 96.94 36 SER B N 1
ATOM 1473 C CA . SER B 1 36 ? -17.234 -4.539 0.732 1 96.94 36 SER B CA 1
ATOM 1474 C C . SER B 1 36 ? -18.672 -4.992 0.528 1 96.94 36 SER B C 1
ATOM 1476 O O . SER B 1 36 ? -18.953 -5.793 -0.368 1 96.94 36 SER B O 1
ATOM 1478 N N . ALA B 1 37 ? -19.547 -4.449 1.373 1 95.88 37 ALA B N 1
ATOM 1479 C CA . ALA B 1 37 ? -20.953 -4.852 1.321 1 95.88 37 ALA B CA 1
ATOM 1480 C C . ALA B 1 37 ? -21.594 -4.418 0.008 1 95.88 37 ALA B C 1
ATOM 1482 O O . ALA B 1 37 ? -22.344 -5.184 -0.604 1 95.88 37 ALA B O 1
ATOM 1483 N N . THR B 1 38 ? -21.344 -3.199 -0.405 1 96.81 38 THR B N 1
ATOM 1484 C CA . THR B 1 38 ? -21.953 -2.691 -1.633 1 96.81 38 THR B CA 1
ATOM 1485 C C . THR B 1 38 ? -21.406 -3.439 -2.85 1 96.81 38 THR B C 1
ATOM 1487 O O . THR B 1 38 ? -22.141 -3.695 -3.805 1 96.81 38 THR B O 1
ATOM 1490 N N . TRP B 1 39 ? -20.094 -3.826 -2.877 1 96.75 39 TRP B N 1
ATOM 1491 C CA . TRP B 1 39 ? -19.531 -4.641 -3.947 1 96.75 39 TRP B CA 1
ATOM 1492 C C . TRP B 1 39 ? -20.25 -5.98 -4.051 1 96.75 39 TRP B C 1
ATOM 1494 O O . TRP B 1 39 ? -20.641 -6.402 -5.145 1 96.75 39 TRP B O 1
ATOM 1504 N N . ARG B 1 40 ? -20.453 -6.625 -2.939 1 94.69 40 ARG B N 1
ATOM 1505 C CA . ARG B 1 40 ? -21.062 -7.945 -2.902 1 94.69 40 ARG B CA 1
ATOM 1506 C C . ARG B 1 40 ? -22.531 -7.879 -3.312 1 94.69 40 ARG B C 1
ATOM 1508 O O . ARG B 1 40 ? -23.062 -8.812 -3.92 1 94.69 40 ARG B O 1
ATOM 1515 N N . ALA B 1 41 ? -23.203 -6.816 -3 1 93.75 41 ALA B N 1
ATOM 1516 C CA . ALA B 1 41 ? -24.641 -6.664 -3.225 1 93.75 41 ALA B CA 1
ATOM 1517 C C . ALA B 1 41 ? -24.922 -6.148 -4.633 1 93.75 41 ALA B C 1
ATOM 1519 O O . ALA B 1 41 ? -26.078 -5.934 -5 1 93.75 41 ALA B O 1
ATOM 1520 N N . GLN B 1 42 ? -23.922 -5.82 -5.434 1 94.75 42 GLN B N 1
ATOM 1521 C CA . GLN B 1 42 ? -24.031 -5.23 -6.762 1 94.75 42 GLN B CA 1
ATOM 1522 C C . GLN B 1 42 ? -24.719 -3.863 -6.695 1 94.75 42 GLN B C 1
ATOM 1524 O O . GLN B 1 42 ? -25.5 -3.514 -7.574 1 94.75 42 GLN B O 1
ATOM 1529 N N . ASP B 1 43 ? -24.484 -3.215 -5.574 1 95.5 43 ASP B N 1
ATOM 1530 C CA . ASP B 1 43 ? -24.969 -1.849 -5.391 1 95.5 43 ASP B CA 1
ATOM 1531 C C . ASP B 1 43 ? -23.984 -0.837 -5.977 1 95.5 43 ASP B C 1
ATOM 1533 O O . ASP B 1 43 ? -23.234 -0.201 -5.238 1 95.5 43 ASP B O 1
ATOM 1537 N N . SER B 1 44 ? -24.125 -0.653 -7.34 1 96.31 44 SER B N 1
ATOM 1538 C CA . SER B 1 44 ? -23.188 0.179 -8.078 1 96.31 44 SER B CA 1
ATOM 1539 C C . SER B 1 44 ? -23.156 1.604 -7.531 1 96.31 44 SER B C 1
ATOM 1541 O O . SER B 1 44 ? -22.094 2.193 -7.363 1 96.31 44 SER B O 1
ATOM 1543 N N . LYS B 1 45 ? -24.312 2.148 -7.285 1 96.5 45 LYS B N 1
ATOM 1544 C CA . LYS B 1 45 ? -24.391 3.518 -6.777 1 96.5 45 LYS B CA 1
ATOM 1545 C C . LYS B 1 45 ? -23.734 3.629 -5.402 1 96.5 45 LYS B C 1
ATOM 1547 O O . LYS B 1 45 ? -22.922 4.523 -5.16 1 96.5 45 LYS B O 1
ATOM 1552 N N . GLY B 1 46 ? -24.125 2.727 -4.48 1 97.38 46 GLY B N 1
ATOM 1553 C CA . GLY B 1 46 ? -23.547 2.73 -3.15 1 97.38 46 GLY B CA 1
ATOM 1554 C C . GLY B 1 46 ? -22.031 2.537 -3.16 1 97.38 46 GLY B C 1
ATOM 1555 O O . GLY B 1 46 ? -21.328 3.166 -2.379 1 97.38 46 GLY B O 1
ATOM 1556 N N . HIS B 1 47 ? -21.594 1.643 -4.051 1 97.88 47 HIS B N 1
ATOM 1557 C CA . HIS B 1 47 ? -20.156 1.399 -4.176 1 97.88 47 HIS B CA 1
ATOM 1558 C C . HIS B 1 47 ? -19.422 2.652 -4.648 1 97.88 47 HIS B C 1
ATOM 1560 O O . HIS B 1 47 ? -18.406 3.029 -4.074 1 97.88 47 HIS B O 1
ATOM 1566 N N . SER B 1 48 ? -19.984 3.273 -5.676 1 98 48 SER B N 1
ATOM 1567 C CA . SER B 1 48 ? -19.391 4.48 -6.234 1 98 48 SER B CA 1
ATOM 1568 C C . SER B 1 48 ? -19.281 5.586 -5.188 1 98 48 SER B C 1
ATOM 1570 O O . SER B 1 48 ? -18.328 6.359 -5.188 1 98 48 SER B O 1
ATOM 1572 N N . GLU B 1 49 ? -20.203 5.66 -4.281 1 98 49 GLU B N 1
ATOM 1573 C CA . GLU B 1 49 ? -20.234 6.703 -3.258 1 98 49 GLU B CA 1
ATOM 1574 C C . GLU B 1 49 ? -19.094 6.535 -2.264 1 98 49 GLU B C 1
ATOM 1576 O O . GLU B 1 49 ? -18.734 7.477 -1.553 1 98 49 GLU B O 1
ATOM 1581 N N . CYS B 1 50 ? -18.531 5.375 -2.162 1 98.69 50 CYS B N 1
ATOM 1582 C CA . CYS B 1 50 ? -17.438 5.117 -1.239 1 98.69 50 CYS B CA 1
ATOM 1583 C C . CYS B 1 50 ? -16.125 5.656 -1.792 1 98.69 50 CYS B C 1
ATOM 1585 O O . CYS B 1 50 ? -15.141 5.773 -1.06 1 98.69 50 CYS B O 1
ATOM 1587 N N . TRP B 1 51 ? -16.109 6.023 -3.068 1 98.81 51 TRP B N 1
ATOM 1588 C CA . TRP B 1 51 ? -14.859 6.293 -3.76 1 98.81 51 TRP B CA 1
ATOM 1589 C C . TRP B 1 51 ? -14.781 7.754 -4.199 1 98.81 51 TRP B C 1
ATOM 1591 O O . TRP B 1 51 ? -15.812 8.406 -4.395 1 98.81 51 TRP B O 1
ATOM 1601 N N . TYR B 1 52 ? -13.617 8.312 -4.312 1 98.75 52 TYR B N 1
ATOM 1602 C CA . TYR B 1 52 ? -13.266 9.555 -4.988 1 98.75 52 TYR B CA 1
ATOM 1603 C C . TYR B 1 52 ? -12 9.391 -5.816 1 98.75 52 TYR B C 1
ATOM 1605 O O . TYR B 1 52 ? -10.906 9.211 -5.262 1 98.75 52 TYR B O 1
ATOM 1613 N N . ILE B 1 53 ? -12.117 9.508 -7.078 1 98.62 53 ILE B N 1
ATOM 1614 C CA . ILE B 1 53 ? -11 9.211 -7.965 1 98.62 53 ILE B CA 1
ATOM 1615 C C . ILE B 1 53 ? -10.164 10.469 -8.188 1 98.62 53 ILE B C 1
ATOM 1617 O O . ILE B 1 53 ? -10.688 11.5 -8.609 1 98.62 53 ILE B O 1
ATOM 1621 N N . GLN B 1 54 ? -8.922 10.344 -7.801 1 98.44 54 GLN B N 1
ATOM 1622 C CA . GLN B 1 54 ? -7.914 11.367 -8.023 1 98.44 54 GLN B CA 1
ATOM 1623 C C . GLN B 1 54 ? -7.066 11.055 -9.25 1 98.44 54 GLN B C 1
ATOM 1625 O O . GLN B 1 54 ? -7.031 9.914 -9.711 1 98.44 54 GLN B O 1
ATOM 1630 N N . PRO B 1 55 ? -6.41 12.125 -9.844 1 97.56 55 PRO B N 1
ATOM 1631 C CA . PRO B 1 55 ? -5.52 11.852 -10.977 1 97.56 55 PRO B CA 1
ATOM 1632 C C . PRO B 1 55 ? -4.398 10.875 -10.625 1 97.56 55 PRO B C 1
ATOM 1634 O O . PRO B 1 55 ? -3.861 10.203 -11.516 1 97.56 55 PRO B O 1
ATOM 1637 N N . TYR B 1 56 ? -4.094 10.711 -9.32 1 98.25 56 TYR B N 1
ATOM 1638 C CA . TYR B 1 56 ? -3.002 9.844 -8.898 1 98.25 56 TYR B CA 1
ATOM 1639 C C . TYR B 1 56 ? -3.535 8.539 -8.32 1 98.25 56 TYR B C 1
ATOM 1641 O O . TYR B 1 56 ? -2.781 7.766 -7.727 1 98.25 56 TYR B O 1
ATOM 1649 N N . SER B 1 57 ? -4.828 8.328 -8.461 1 98.81 57 SER B N 1
ATOM 1650 C CA . SER B 1 57 ? -5.414 7.07 -8 1 98.81 57 SER B CA 1
ATOM 1651 C C . SER B 1 57 ? -4.824 5.883 -8.75 1 98.81 57 SER B C 1
ATOM 1653 O O . SER B 1 57 ? -4.594 5.957 -9.961 1 98.81 57 SER B O 1
ATOM 1655 N N . ARG B 1 58 ? -4.605 4.805 -8.031 1 98.81 58 ARG B N 1
ATOM 1656 C CA . ARG B 1 58 ? -4.168 3.559 -8.656 1 98.81 58 ARG B CA 1
ATOM 1657 C C . ARG B 1 58 ? -4.77 2.35 -7.949 1 98.81 58 ARG B C 1
ATOM 1659 O O . ARG B 1 58 ? -4.914 2.348 -6.727 1 98.81 58 ARG B O 1
ATOM 1666 N N . ILE B 1 59 ? -5.121 1.352 -8.719 1 98.81 59 ILE B N 1
ATOM 1667 C CA . ILE B 1 59 ? -5.699 0.113 -8.211 1 98.81 59 ILE B CA 1
ATOM 1668 C C . ILE B 1 59 ? -4.906 -1.081 -8.734 1 98.81 59 ILE B C 1
ATOM 1670 O O . ILE B 1 59 ? -4.852 -1.311 -9.945 1 98.81 59 ILE B O 1
ATOM 1674 N N . LEU B 1 60 ? -4.34 -1.79 -7.836 1 98.94 60 LEU B N 1
ATOM 1675 C CA . LEU B 1 60 ? -3.539 -2.953 -8.203 1 98.94 60 LEU B CA 1
ATOM 1676 C C . LEU B 1 60 ? -4.109 -4.223 -7.578 1 98.94 60 LEU B C 1
ATOM 1678 O O . LEU B 1 60 ? -4.508 -4.223 -6.41 1 98.94 60 LEU B O 1
ATOM 1682 N N . VAL B 1 61 ? -4.152 -5.27 -8.406 1 98.81 61 VAL B N 1
ATOM 1683 C CA . VAL B 1 61 ? -4.672 -6.551 -7.938 1 98.81 61 VAL B CA 1
ATOM 1684 C C . VAL B 1 61 ? -3.762 -7.68 -8.414 1 98.81 61 VAL B C 1
ATOM 1686 O O . VAL B 1 61 ? -3.369 -7.723 -9.578 1 98.81 61 VAL B O 1
ATOM 1689 N N . SER B 1 62 ? -3.41 -8.578 -7.516 1 98.88 62 SER B N 1
ATOM 1690 C CA . SER B 1 62 ? -2.736 -9.82 -7.859 1 98.88 62 SER B CA 1
ATOM 1691 C C . SER B 1 62 ? -3.574 -11.031 -7.469 1 98.88 62 SER B C 1
ATOM 1693 O O . SER B 1 62 ? -4.258 -11.016 -6.441 1 98.88 62 SER B O 1
ATOM 1695 N N . THR B 1 63 ? -3.455 -12.078 -8.305 1 98.62 63 THR B N 1
ATOM 1696 C CA . THR B 1 63 ? -4.273 -13.266 -8.07 1 98.62 63 THR B CA 1
ATOM 1697 C C . THR B 1 63 ? -3.395 -14.477 -7.77 1 98.62 63 THR B C 1
ATOM 1699 O O . THR B 1 63 ? -2.199 -14.477 -8.07 1 98.62 63 THR B O 1
ATOM 1702 N N . PRO B 1 64 ? -4.016 -15.562 -7.258 1 98.06 64 PRO B N 1
ATOM 1703 C CA . PRO B 1 64 ? -3.262 -16.781 -6.965 1 98.06 64 PRO B CA 1
ATOM 1704 C C . PRO B 1 64 ? -2.771 -17.5 -8.227 1 98.06 64 PRO B C 1
ATOM 1706 O O . PRO B 1 64 ? -1.943 -18.406 -8.148 1 98.06 64 PRO B O 1
ATOM 1709 N N . LYS B 1 65 ? -3.229 -17.172 -9.32 1 97.81 65 LYS B N 1
ATOM 1710 C CA . LYS B 1 65 ? -2.797 -17.766 -10.586 1 97.81 65 LYS B CA 1
ATOM 1711 C C . LYS B 1 65 ? -1.6 -17.016 -11.164 1 97.81 65 LYS B C 1
ATOM 1713 O O . LYS B 1 65 ? -1.144 -17.312 -12.266 1 97.81 65 LYS B O 1
ATOM 1718 N N . GLY B 1 66 ? -1.182 -15.984 -10.5 1 98.12 66 GLY B N 1
ATOM 1719 C CA . GLY B 1 66 ? 0.02 -15.273 -10.906 1 98.12 66 GLY B CA 1
ATOM 1720 C C . GLY B 1 66 ? -0.268 -14.07 -11.781 1 98.12 66 GLY B C 1
ATOM 1721 O O . GLY B 1 66 ? 0.65 -13.477 -12.352 1 98.12 66 GLY B O 1
ATOM 1722 N N . GLU B 1 67 ? -1.536 -13.711 -11.891 1 98.38 67 GLU B N 1
ATOM 1723 C CA . GLU B 1 67 ? -1.899 -12.547 -12.695 1 98.38 67 GLU B CA 1
ATOM 1724 C C . GLU B 1 67 ? -1.841 -11.266 -11.867 1 98.38 67 GLU B C 1
ATOM 1726 O O . GLU B 1 67 ? -2.164 -11.273 -10.672 1 98.38 67 GLU B O 1
ATOM 1731 N N . THR B 1 68 ? -1.41 -10.227 -12.516 1 98.81 68 THR B N 1
ATOM 1732 C CA . THR B 1 68 ? -1.429 -8.891 -11.93 1 98.81 68 THR B CA 1
ATOM 1733 C C . THR B 1 68 ? -2.199 -7.918 -12.812 1 98.81 68 THR B C 1
ATOM 1735 O O . THR B 1 68 ? -1.966 -7.855 -14.023 1 98.81 68 THR B O 1
ATOM 1738 N N . PHE B 1 69 ? -3.109 -7.117 -12.203 1 98.62 69 PHE B N 1
ATOM 1739 C CA . PHE B 1 69 ? -3.918 -6.152 -12.938 1 98.62 69 PHE B CA 1
ATOM 1740 C C . PHE B 1 69 ? -3.674 -4.738 -12.422 1 98.62 69 PHE B C 1
ATOM 1742 O O . PHE B 1 69 ? -3.619 -4.512 -11.211 1 98.62 69 PHE B O 1
ATOM 1749 N N . ASP B 1 70 ? -3.371 -3.85 -13.305 1 98.75 70 ASP B N 1
ATOM 1750 C CA . ASP B 1 70 ? -3.461 -2.408 -13.094 1 98.75 70 ASP B CA 1
ATOM 1751 C C . ASP B 1 70 ? -4.805 -1.866 -13.578 1 98.75 70 ASP B C 1
ATOM 1753 O O . ASP B 1 70 ? -4.938 -1.47 -14.734 1 98.75 70 ASP B O 1
ATOM 1757 N N . VAL B 1 71 ? -5.758 -1.824 -12.625 1 98.19 71 VAL B N 1
ATOM 1758 C CA . VAL B 1 71 ? -7.156 -1.572 -12.961 1 98.19 71 VAL B CA 1
ATOM 1759 C C . VAL B 1 71 ? -7.391 -0.07 -13.102 1 98.19 71 VAL B C 1
ATOM 1761 O O . VAL B 1 71 ? -6.977 0.712 -12.242 1 98.19 71 VAL B O 1
ATOM 1764 N N . PRO B 1 72 ? -8.055 0.335 -14.227 1 97.81 72 PRO B N 1
ATOM 1765 C CA . PRO B 1 72 ? -8.398 1.756 -14.289 1 97.81 72 PRO B CA 1
ATOM 1766 C C . PRO B 1 72 ? -9.25 2.209 -13.102 1 97.81 72 PRO B C 1
ATOM 1768 O O . PRO B 1 72 ? -10.297 1.621 -12.828 1 97.81 72 PRO B O 1
ATOM 1771 N N . PRO B 1 73 ? -8.82 3.244 -12.453 1 98.06 73 PRO B N 1
ATOM 1772 C CA . PRO B 1 73 ? -9.516 3.65 -11.234 1 98.06 73 PRO B CA 1
ATOM 1773 C C . PRO B 1 73 ? -10.984 4.016 -11.484 1 98.06 73 PRO B C 1
ATOM 1775 O O . PRO B 1 73 ? -11.82 3.857 -10.594 1 98.06 73 PRO B O 1
ATOM 1778 N N . THR B 1 74 ? -11.312 4.516 -12.656 1 97.56 74 THR B N 1
ATOM 1779 C CA . THR B 1 74 ? -12.68 4.918 -12.977 1 97.56 74 THR B CA 1
ATOM 1780 C C . THR B 1 74 ? -13.625 3.723 -12.906 1 97.56 74 THR B C 1
ATOM 1782 O O . THR B 1 74 ? -14.844 3.893 -12.836 1 97.56 74 THR B O 1
ATOM 1785 N N . ALA B 1 75 ? -13.133 2.52 -12.938 1 96.31 75 ALA B N 1
ATOM 1786 C CA . ALA B 1 75 ? -13.945 1.317 -12.789 1 96.31 75 ALA B CA 1
ATOM 1787 C C . ALA B 1 75 ? -14.641 1.285 -11.43 1 96.31 75 ALA B C 1
ATOM 1789 O O . ALA B 1 75 ? -15.664 0.619 -11.266 1 96.31 75 ALA B O 1
ATOM 1790 N N . MET B 1 76 ? -14.133 2.031 -10.445 1 97.25 76 MET B N 1
ATOM 1791 C CA . MET B 1 76 ? -14.695 2.01 -9.102 1 97.25 76 MET B CA 1
ATOM 1792 C C . MET B 1 76 ? -15.945 2.883 -9.016 1 97.25 76 MET B C 1
ATOM 1794 O O . MET B 1 76 ? -16.766 2.73 -8.102 1 97.25 76 MET B O 1
ATOM 1798 N N . ILE B 1 77 ? -16.062 3.811 -9.93 1 96.94 77 ILE B N 1
ATOM 1799 C CA . ILE B 1 77 ? -17.203 4.719 -9.859 1 96.94 77 ILE B CA 1
ATOM 1800 C C . ILE B 1 77 ? -18.125 4.473 -11.047 1 96.94 77 ILE B C 1
ATOM 1802 O O . ILE B 1 77 ? -19.125 5.172 -11.211 1 96.94 77 ILE B O 1
ATOM 1806 N N . ASN B 1 78 ? -17.812 3.559 -11.922 1 94.19 78 ASN B N 1
ATOM 1807 C CA . ASN B 1 78 ? -18.625 3.186 -13.078 1 94.19 78 ASN B CA 1
ATOM 1808 C C . ASN B 1 78 ? -18.797 1.673 -13.172 1 94.19 78 ASN B C 1
ATOM 1810 O O . ASN B 1 78 ? -18.75 1.104 -14.258 1 94.19 78 ASN B O 1
ATOM 1814 N N . SER B 1 79 ? -18.938 1.128 -12.031 1 90.81 79 SER B N 1
ATOM 1815 C CA . SER B 1 79 ? -19.031 -0.329 -12.031 1 90.81 79 SER B CA 1
ATOM 1816 C C . SER B 1 79 ? -20.391 -0.8 -12.547 1 90.81 79 SER B C 1
ATOM 1818 O O . SER B 1 79 ? -21.438 -0.366 -12.047 1 90.81 79 SER B O 1
ATOM 1820 N N . LYS B 1 80 ? -20.297 -1.668 -13.523 1 91.06 80 LYS B N 1
ATOM 1821 C CA . LYS B 1 80 ? -21.516 -2.344 -13.945 1 91.06 80 LYS B CA 1
ATOM 1822 C C . LYS B 1 80 ? -21.859 -3.508 -13.016 1 91.06 80 LYS B C 1
ATOM 1824 O O . LYS B 1 80 ? -20.969 -4.301 -12.664 1 91.06 80 LYS B O 1
ATOM 1829 N N . PRO B 1 81 ? -23.078 -3.59 -12.68 1 91.19 81 PRO B N 1
ATOM 1830 C CA . PRO B 1 81 ? -23.469 -4.648 -11.742 1 91.19 81 PRO B CA 1
ATOM 1831 C C . PRO B 1 81 ? -22.984 -6.027 -12.172 1 91.19 81 PRO B C 1
ATOM 1833 O O . PRO B 1 81 ? -22.578 -6.836 -11.336 1 91.19 81 PRO B O 1
ATOM 1836 N N . GLU B 1 82 ? -22.922 -6.266 -13.453 1 89.5 82 GLU B N 1
ATOM 1837 C CA . GLU B 1 82 ? -22.547 -7.582 -13.961 1 89.5 82 GLU B CA 1
ATOM 1838 C C . GLU B 1 82 ? -21.078 -7.891 -13.672 1 89.5 82 GLU B C 1
ATOM 1840 O O . GLU B 1 82 ? -20.672 -9.055 -13.664 1 89.5 82 GLU B O 1
ATOM 1845 N N . ALA B 1 83 ? -20.25 -6.891 -13.422 1 89.31 83 ALA B N 1
ATOM 1846 C CA . ALA B 1 83 ? -18.828 -7.051 -13.164 1 89.31 83 ALA B CA 1
ATOM 1847 C C . ALA B 1 83 ? -18.531 -7.09 -11.664 1 89.31 83 ALA B C 1
ATOM 1849 O O . ALA B 1 83 ? -17.391 -7.27 -11.25 1 89.31 83 ALA B O 1
ATOM 1850 N N . MET B 1 84 ? -19.562 -6.926 -10.875 1 92.69 84 MET B N 1
ATOM 1851 C CA . MET B 1 84 ? -19.438 -6.859 -9.43 1 92.69 84 MET B CA 1
ATOM 1852 C C . MET B 1 84 ? -19.734 -8.211 -8.789 1 92.69 84 MET B C 1
ATOM 1854 O O . MET B 1 84 ? -19.938 -9.203 -9.492 1 92.69 84 MET B O 1
ATOM 1858 N N . GLY B 1 85 ? -19.641 -8.188 -7.484 1 88.12 85 GLY B N 1
ATOM 1859 C CA . GLY B 1 85 ? -20 -9.406 -6.781 1 88.12 85 GLY B CA 1
ATOM 1860 C C . GLY B 1 85 ? -21.438 -9.812 -7 1 88.12 85 GLY B C 1
ATOM 1861 O O . GLY B 1 85 ? -22.25 -9.023 -7.5 1 88.12 85 GLY B O 1
ATOM 1862 N N . ASN B 1 86 ? -21.734 -11.109 -6.801 1 87.19 86 ASN B N 1
ATOM 1863 C CA . ASN B 1 86 ? -23.078 -11.633 -7.008 1 87.19 86 ASN B CA 1
ATOM 1864 C C . ASN B 1 86 ? -23.688 -12.164 -5.711 1 87.19 86 ASN B C 1
ATOM 1866 O O . ASN B 1 86 ? -24.25 -13.258 -5.691 1 87.19 86 ASN B O 1
ATOM 1870 N N . GLY B 1 87 ? -23.438 -11.289 -4.648 1 92.62 87 GLY B N 1
ATOM 1871 C CA . GLY B 1 87 ? -23.969 -11.695 -3.359 1 92.62 87 GLY B CA 1
ATOM 1872 C C . GLY B 1 87 ? -22.906 -12.219 -2.412 1 92.62 87 GLY B C 1
ATOM 1873 O O . GLY B 1 87 ? -21.719 -11.977 -2.625 1 92.62 87 GLY B O 1
ATOM 1874 N N . GLY B 1 88 ? -23.375 -12.812 -1.238 1 96.12 88 GLY B N 1
ATOM 1875 C CA . GLY B 1 88 ? -22.469 -13.25 -0.202 1 96.12 88 GLY B CA 1
ATOM 1876 C C . GLY B 1 88 ? -22.062 -12.141 0.754 1 96.12 88 GLY B C 1
ATOM 1877 O O . GLY B 1 88 ? -22.859 -11.227 1.011 1 96.12 88 GLY B O 1
ATOM 1878 N N . PHE B 1 89 ? -20.812 -12.375 1.38 1 96.25 89 PHE B N 1
ATOM 1879 C CA . PHE B 1 89 ? -20.359 -11.383 2.35 1 96.25 89 PHE B CA 1
ATOM 1880 C C . PHE B 1 89 ? -18.844 -11.391 2.48 1 96.25 89 PHE B C 1
ATOM 1882 O O . PHE B 1 89 ? -18.188 -12.312 1.994 1 96.25 89 PHE B O 1
ATOM 1889 N N . ALA B 1 90 ? -18.406 -10.312 3.031 1 96.88 90 ALA B N 1
ATOM 1890 C CA . ALA B 1 90 ? -16.984 -10.172 3.311 1 96.88 90 ALA B CA 1
ATOM 1891 C C . ALA B 1 90 ? -16.734 -9.789 4.766 1 96.88 90 ALA B C 1
ATOM 1893 O O . ALA B 1 90 ? -17.5 -9.008 5.344 1 96.88 90 ALA B O 1
ATOM 1894 N N . ILE B 1 91 ? -15.695 -10.375 5.34 1 97.5 91 ILE B N 1
ATOM 1895 C CA . ILE B 1 91 ? -15.266 -10.047 6.695 1 97.5 91 ILE B CA 1
ATOM 1896 C C . ILE B 1 91 ? -13.852 -9.484 6.668 1 97.5 91 ILE B C 1
ATOM 1898 O O . ILE B 1 91 ? -12.945 -10.102 6.105 1 97.5 91 ILE B O 1
ATOM 1902 N N . ASN B 1 92 ? -13.719 -8.352 7.242 1 98.06 92 ASN B N 1
ATOM 1903 C CA . ASN B 1 92 ? -12.422 -7.711 7.371 1 98.06 92 ASN B CA 1
ATOM 1904 C C . ASN B 1 92 ? -11.859 -7.852 8.789 1 98.06 92 ASN B C 1
ATOM 1906 O O . ASN B 1 92 ? -12.586 -7.652 9.766 1 98.06 92 ASN B O 1
ATOM 1910 N N . THR B 1 93 ? -10.625 -8.156 8.859 1 98.06 93 THR B N 1
ATOM 1911 C CA . THR B 1 93 ? -9.961 -8.305 10.148 1 98.06 93 THR B CA 1
ATOM 1912 C C . THR B 1 93 ? -8.531 -7.766 10.086 1 98.06 93 THR B C 1
ATOM 1914 O O . THR B 1 93 ? -8.047 -7.41 9.016 1 98.06 93 THR B O 1
ATOM 1917 N N . ASN B 1 94 ? -7.824 -7.668 11.273 1 98.25 94 ASN B N 1
ATOM 1918 C CA . ASN B 1 94 ? -6.414 -7.305 11.391 1 98.25 94 ASN B CA 1
ATOM 1919 C C . ASN B 1 94 ? -6.137 -5.934 10.781 1 98.25 94 ASN B C 1
ATOM 1921 O O . ASN B 1 94 ? -5.246 -5.789 9.945 1 98.25 94 ASN B O 1
ATOM 1925 N N . TYR B 1 95 ? -7.004 -4.961 11.18 1 98.56 95 TYR B N 1
ATOM 1926 C CA . TYR B 1 95 ? -6.844 -3.592 10.695 1 98.56 95 TYR B CA 1
ATOM 1927 C C . TYR B 1 95 ? -5.566 -2.969 11.25 1 98.56 95 TYR B C 1
ATOM 1929 O O . TYR B 1 95 ? -5.285 -3.072 12.445 1 98.56 95 TYR B O 1
ATOM 1937 N N . LYS B 1 96 ? -4.805 -2.371 10.438 1 98.19 96 LYS B N 1
ATOM 1938 C CA . LYS B 1 96 ? -3.738 -1.427 10.758 1 98.19 96 LYS B CA 1
ATOM 1939 C C . LYS B 1 96 ? -3.959 -0.088 10.062 1 98.19 96 LYS B C 1
ATOM 1941 O O . LYS B 1 96 ? -3.992 -0.022 8.828 1 98.19 96 LYS B O 1
ATOM 1946 N N . ILE B 1 97 ? -4.102 0.968 10.844 1 98.31 97 ILE B N 1
ATOM 1947 C CA . ILE B 1 97 ? -4.578 2.227 10.281 1 98.31 97 ILE B CA 1
ATOM 1948 C C . ILE B 1 97 ? -3.588 3.344 10.609 1 98.31 97 ILE B C 1
ATOM 1950 O O . ILE B 1 97 ? -3.15 3.479 11.75 1 98.31 97 ILE B O 1
ATOM 1954 N N . SER B 1 98 ? -3.188 4.051 9.633 1 97.81 98 SER B N 1
ATOM 1955 C CA . SER B 1 98 ? -2.477 5.316 9.789 1 97.81 98 SER B CA 1
ATOM 1956 C C . SER B 1 98 ? -3.342 6.492 9.352 1 97.81 98 SER B C 1
ATOM 1958 O O . SER B 1 98 ? -3.859 6.504 8.227 1 97.81 98 SER B O 1
ATOM 1960 N N . ILE B 1 99 ? -3.527 7.445 10.273 1 97.06 99 ILE B N 1
ATOM 1961 C CA . ILE B 1 99 ? -4.281 8.656 9.953 1 97.06 99 ILE B CA 1
ATOM 1962 C C . ILE B 1 99 ? -3.4 9.883 10.172 1 97.06 99 ILE B C 1
ATOM 1964 O O . ILE B 1 99 ? -2.869 10.086 11.266 1 97.06 99 ILE B O 1
ATOM 1968 N N . ASN B 1 100 ? -3.27 10.68 9.148 1 94.56 100 ASN B N 1
ATOM 1969 C CA . ASN B 1 100 ? -2.547 11.945 9.195 1 94.56 100 ASN B CA 1
ATOM 1970 C C . ASN B 1 100 ? -3.342 13.062 8.523 1 94.56 100 ASN B C 1
ATOM 1972 O O . ASN B 1 100 ? -3.271 13.242 7.309 1 94.56 100 ASN B O 1
ATOM 1976 N N . GLY B 1 101 ? -4.004 13.859 9.391 1 92.38 101 GLY B N 1
ATOM 1977 C CA . GLY B 1 101 ? -4.852 14.898 8.828 1 92.38 101 GLY B CA 1
ATOM 1978 C C . GLY B 1 101 ? -5.961 14.359 7.949 1 92.38 101 GLY B C 1
ATOM 1979 O O . GLY B 1 101 ? -6.785 13.555 8.398 1 92.38 101 GLY B O 1
ATOM 1980 N N . LYS B 1 102 ? -5.887 14.766 6.648 1 95.44 102 LYS B N 1
ATOM 1981 C CA . LYS B 1 102 ? -6.945 14.398 5.711 1 95.44 102 LYS B CA 1
ATOM 1982 C C . LYS B 1 102 ? -6.535 13.203 4.855 1 95.44 102 LYS B C 1
ATOM 1984 O O . LYS B 1 102 ? -7.152 12.922 3.826 1 95.44 102 LYS B O 1
ATOM 1989 N N . SER B 1 103 ? -5.543 12.547 5.184 1 97.12 103 SER B N 1
ATOM 1990 C CA . SER B 1 103 ? -5.051 11.375 4.465 1 97.12 103 SER B CA 1
ATOM 1991 C C . SER B 1 103 ? -4.898 10.18 5.398 1 97.12 103 SER B C 1
ATOM 1993 O O . SER B 1 103 ? -4.598 10.344 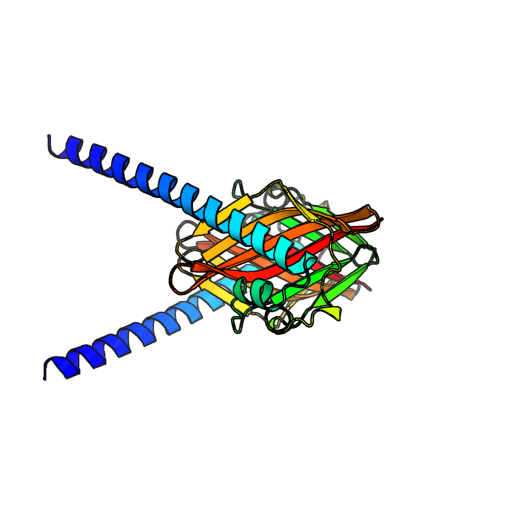6.582 1 97.12 103 SER B O 1
ATOM 1995 N N . ALA B 1 104 ? -5.129 9.016 4.898 1 98.19 104 ALA B N 1
ATOM 1996 C CA . ALA B 1 104 ? -4.965 7.785 5.668 1 98.19 104 ALA B CA 1
ATOM 1997 C C . ALA B 1 104 ? -4.656 6.602 4.754 1 98.19 104 ALA B C 1
ATOM 1999 O O . ALA B 1 104 ? -4.918 6.656 3.549 1 98.19 104 ALA B O 1
ATOM 2000 N N . TRP B 1 105 ? -4.059 5.645 5.258 1 98.62 105 TRP B N 1
ATOM 2001 C CA . TRP B 1 105 ? -4.051 4.316 4.648 1 98.62 105 TRP B CA 1
ATOM 2002 C C . TRP B 1 105 ? -4.379 3.242 5.68 1 98.62 105 TRP B C 1
ATOM 2004 O O . TRP B 1 105 ? -4.176 3.441 6.879 1 98.62 105 TRP B O 1
ATOM 2014 N N . VAL B 1 106 ? -4.918 2.207 5.227 1 98.75 106 VAL B N 1
ATOM 2015 C CA . VAL B 1 106 ? -5.316 1.087 6.07 1 98.75 106 VAL B CA 1
ATOM 2016 C C . VAL B 1 106 ? -4.934 -0.229 5.395 1 98.75 106 VAL B C 1
ATOM 2018 O O . VAL B 1 106 ? -5.09 -0.381 4.184 1 98.75 106 VAL B O 1
ATOM 2021 N N . SER B 1 107 ? -4.367 -1.136 6.133 1 98.88 107 SER B N 1
ATOM 2022 C CA . SER B 1 107 ? -4.25 -2.518 5.684 1 98.88 107 SER B CA 1
ATOM 2023 C C . SER B 1 107 ? -5.168 -3.438 6.48 1 98.88 107 SER B C 1
ATOM 2025 O O . SER B 1 107 ? -5.477 -3.162 7.645 1 98.88 107 SER B O 1
ATOM 2027 N N . HIS B 1 108 ? -5.637 -4.402 5.867 1 98.88 108 HIS B N 1
ATOM 2028 C CA . HIS B 1 108 ? -6.492 -5.391 6.516 1 98.88 108 HIS B CA 1
ATOM 2029 C C . HIS B 1 108 ? -6.461 -6.719 5.77 1 98.88 108 HIS B C 1
ATOM 2031 O O . HIS B 1 108 ? -5.918 -6.805 4.664 1 98.88 108 HIS B O 1
ATOM 2037 N N . ASP B 1 109 ? -6.91 -7.73 6.441 1 98.81 109 ASP B N 1
ATOM 2038 C CA . ASP B 1 109 ? -7.227 -9.016 5.82 1 98.81 109 ASP B CA 1
ATOM 2039 C C . ASP B 1 109 ? -8.703 -9.102 5.453 1 98.81 109 ASP B C 1
ATOM 2041 O O . ASP B 1 109 ? -9.555 -8.562 6.164 1 98.81 109 ASP B O 1
ATOM 2045 N N . GLU B 1 110 ? -8.984 -9.758 4.348 1 98.5 110 GLU B N 1
ATOM 2046 C CA . GLU B 1 110 ? -10.391 -9.953 3.988 1 98.5 110 GLU B CA 1
ATOM 2047 C C . GLU B 1 110 ? -10.672 -11.406 3.631 1 98.5 110 GLU B C 1
ATOM 2049 O O . GLU B 1 110 ? -9.891 -12.039 2.918 1 98.5 110 GLU B O 1
ATOM 2054 N N . GLU B 1 111 ? -11.625 -11.984 4.18 1 98.31 111 GLU B N 1
ATOM 2055 C CA . GLU B 1 111 ? -12.273 -13.219 3.744 1 98.31 111 GLU B CA 1
ATOM 2056 C C . GLU B 1 111 ? -13.609 -12.93 3.068 1 98.31 111 GLU B C 1
ATOM 2058 O O . GLU B 1 111 ? -14.508 -12.359 3.682 1 98.31 111 GLU B O 1
ATOM 2063 N N . SER B 1 112 ? -13.688 -13.234 1.853 1 97.12 112 SER B N 1
ATOM 2064 C CA . SER B 1 112 ? -14.93 -13.078 1.101 1 97.12 112 SER B CA 1
ATOM 2065 C C . SER B 1 112 ? -15.594 -14.422 0.835 1 97.12 112 SER B C 1
ATOM 2067 O O . SER B 1 112 ? -14.93 -15.367 0.388 1 97.12 112 SER B O 1
ATOM 2069 N N . THR B 1 113 ? -16.875 -14.508 1.04 1 97.31 113 THR B N 1
ATOM 2070 C CA . THR B 1 113 ? -17.656 -15.719 0.797 1 97.31 113 THR B CA 1
ATOM 2071 C C . THR B 1 113 ? -18.75 -15.461 -0.234 1 97.31 113 THR B C 1
ATOM 2073 O O . THR B 1 113 ? -19.625 -14.617 -0.023 1 97.31 113 THR B O 1
ATOM 2076 N N . ALA B 1 114 ? -18.672 -16.203 -1.308 1 95 114 ALA B N 1
ATOM 2077 C CA . ALA B 1 114 ? -19.688 -16.094 -2.35 1 95 114 ALA B CA 1
ATOM 2078 C C . ALA B 1 114 ? -20.969 -16.812 -1.942 1 95 114 ALA B C 1
ATOM 2080 O O . ALA B 1 114 ? -21.031 -17.469 -0.895 1 95 114 ALA B O 1
ATOM 2081 N N . THR B 1 115 ? -21.984 -16.672 -2.828 1 95.56 115 THR B N 1
ATOM 2082 C CA . THR B 1 115 ? -23.281 -17.234 -2.518 1 95.56 115 THR B CA 1
ATOM 2083 C C . THR B 1 115 ? -23.234 -18.766 -2.541 1 95.56 115 THR B C 1
ATOM 2085 O O . THR B 1 115 ? -24 -19.438 -1.852 1 95.56 115 THR B O 1
ATOM 2088 N N . ASP B 1 116 ? -22.375 -19.391 -3.277 1 95.56 116 ASP B N 1
ATOM 2089 C CA . ASP B 1 116 ? -22.25 -20.828 -3.365 1 95.56 116 ASP B CA 1
ATOM 2090 C C . ASP B 1 116 ? -21.328 -21.375 -2.27 1 95.56 116 ASP B C 1
ATOM 2092 O O . ASP B 1 116 ? -21.031 -22.562 -2.232 1 95.56 116 ASP B O 1
ATOM 2096 N N . GLY B 1 117 ? -20.781 -20.469 -1.447 1 95.81 117 GLY B N 1
ATOM 2097 C CA . GLY B 1 117 ? -19.984 -20.875 -0.295 1 95.81 117 GLY B CA 1
ATOM 2098 C C . GLY B 1 117 ? -18.484 -20.828 -0.546 1 95.81 117 GLY B C 1
ATOM 2099 O O . GLY B 1 117 ? -17.688 -20.953 0.386 1 95.81 117 GLY B O 1
ATOM 2100 N N . LYS B 1 118 ? -18.094 -20.609 -1.776 1 96.69 118 LYS B N 1
ATOM 2101 C CA . LYS B 1 118 ? -16.672 -20.531 -2.088 1 96.69 118 LYS B CA 1
ATOM 2102 C C . LYS B 1 118 ? -16.031 -19.297 -1.457 1 96.69 118 LYS B C 1
ATOM 2104 O O . LYS B 1 118 ? -16.609 -18.219 -1.481 1 96.69 118 LYS B O 1
ATOM 2109 N N . LYS B 1 119 ? -14.836 -19.484 -0.935 1 97.75 119 LYS B N 1
ATOM 2110 C CA . LYS B 1 119 ? -14.164 -18.406 -0.2 1 97.75 119 LYS B CA 1
ATOM 2111 C C . LYS B 1 119 ? -12.938 -17.906 -0.958 1 97.75 119 LYS B C 1
ATOM 2113 O O . LYS B 1 119 ? -12.289 -18.672 -1.678 1 97.75 119 LYS B O 1
ATOM 2118 N N . THR B 1 120 ? -12.695 -16.641 -0.836 1 97.69 120 THR B N 1
ATOM 2119 C CA . THR B 1 120 ? -11.484 -15.969 -1.303 1 97.69 120 THR B CA 1
ATOM 2120 C C . THR B 1 120 ? -10.828 -15.188 -0.169 1 97.69 120 THR B C 1
ATOM 2122 O O . THR B 1 120 ? -11.516 -14.555 0.632 1 97.69 120 THR B O 1
ATOM 2125 N N . PHE B 1 121 ? -9.484 -15.273 -0.071 1 98.69 121 PHE B N 1
ATOM 2126 C CA . PHE B 1 121 ? -8.711 -14.625 0.979 1 98.69 121 PHE B CA 1
ATOM 2127 C C . PHE B 1 121 ? -7.711 -13.641 0.382 1 98.69 121 PHE B C 1
ATOM 2129 O O . PHE B 1 121 ? -7.055 -13.938 -0.615 1 98.69 121 PHE B O 1
ATOM 2136 N N . SER B 1 122 ? -7.676 -12.461 1.001 1 98.75 122 SER B N 1
ATOM 2137 C CA . SER B 1 122 ? -6.777 -11.445 0.469 1 98.75 122 SER B CA 1
ATOM 2138 C C . SER B 1 122 ? -6.164 -10.609 1.588 1 98.75 122 SER B C 1
ATOM 2140 O O . SER B 1 122 ? -6.723 -10.523 2.684 1 98.75 122 SER B O 1
ATOM 2142 N N . TYR B 1 123 ? -4.93 -10.109 1.347 1 98.94 123 TYR B N 1
ATOM 2143 C CA . TYR B 1 123 ? -4.332 -8.977 2.047 1 98.94 123 TYR B CA 1
ATOM 2144 C C . TYR B 1 123 ? -4.52 -7.684 1.258 1 98.94 123 TYR B C 1
ATOM 2146 O O . TYR B 1 123 ? -4.262 -7.645 0.052 1 98.94 123 TYR B O 1
ATOM 2154 N N . GLU B 1 124 ? -4.906 -6.625 1.981 1 98.94 124 GLU B N 1
ATOM 2155 C CA . GLU B 1 124 ? -5.285 -5.445 1.212 1 98.94 124 GLU B CA 1
ATOM 2156 C C . GLU B 1 124 ? -4.77 -4.168 1.87 1 98.94 124 GLU B C 1
ATOM 2158 O O . GLU B 1 124 ? -4.676 -4.09 3.098 1 98.94 124 GLU B O 1
ATOM 2163 N N . ILE B 1 125 ? -4.371 -3.232 1.098 1 98.94 125 ILE B N 1
ATOM 2164 C CA . ILE B 1 125 ? -4.09 -1.861 1.511 1 98.94 125 ILE B CA 1
ATOM 2165 C C . ILE B 1 125 ? -5.051 -0.904 0.806 1 98.94 125 ILE B C 1
ATOM 2167 O O . ILE B 1 125 ? -5.254 -0.999 -0.407 1 98.94 125 ILE B O 1
ATOM 2171 N N . ARG B 1 126 ? -5.672 -0.003 1.541 1 98.94 126 ARG B N 1
ATOM 2172 C CA . ARG B 1 126 ? -6.559 1.035 1.024 1 98.94 126 ARG B CA 1
ATOM 2173 C C . ARG B 1 126 ? -5.988 2.424 1.293 1 98.94 126 ARG B C 1
ATOM 2175 O O . ARG B 1 126 ? -5.457 2.686 2.375 1 98.94 126 ARG B O 1
ATOM 2182 N N . LEU B 1 127 ? -6.059 3.201 0.312 1 98.94 127 LEU B N 1
ATOM 2183 C CA . LEU B 1 127 ? -5.652 4.602 0.396 1 98.94 127 LEU B CA 1
ATOM 2184 C C . LEU B 1 127 ? -6.871 5.516 0.478 1 98.94 127 LEU B C 1
ATOM 2186 O O . LEU B 1 127 ? -7.801 5.395 -0.324 1 98.94 127 LEU B O 1
ATOM 2190 N N . LEU B 1 128 ? -6.875 6.391 1.489 1 98.88 128 LEU B N 1
ATOM 2191 C CA . LEU B 1 128 ? -8.07 7.188 1.752 1 98.88 128 LEU B CA 1
ATOM 2192 C C . LEU B 1 128 ? -7.715 8.664 1.897 1 98.88 128 LEU B C 1
ATOM 2194 O O . LEU B 1 128 ? -6.613 9 2.332 1 98.88 128 LEU B O 1
ATOM 2198 N N . GLU B 1 129 ? -8.656 9.477 1.552 1 98.56 129 GLU B N 1
ATOM 2199 C CA . GLU B 1 129 ? -8.602 10.922 1.796 1 98.56 129 GLU B CA 1
ATOM 2200 C C . GLU B 1 129 ? -9.945 11.445 2.281 1 98.56 129 GLU B C 1
ATOM 2202 O O . GLU B 1 129 ? -11 10.914 1.923 1 98.56 129 GLU B O 1
ATOM 2207 N N . LYS B 1 130 ? -9.82 12.383 3.17 1 97.19 130 LYS B N 1
ATOM 2208 C CA . LYS B 1 130 ? -11.039 13.078 3.596 1 97.19 130 LYS B CA 1
ATOM 2209 C C . LYS B 1 130 ? -11.453 14.133 2.58 1 97.19 130 LYS B C 1
ATOM 2211 O O . LYS B 1 130 ? -10.727 15.102 2.355 1 97.19 130 LYS B O 1
ATOM 2216 N N . ILE B 1 131 ? -12.547 13.922 1.865 1 97.38 131 ILE B N 1
ATOM 2217 C CA . ILE B 1 131 ? -13.125 14.82 0.875 1 97.38 131 ILE B CA 1
ATOM 2218 C C . ILE B 1 131 ? -14.414 15.43 1.426 1 97.38 131 ILE B C 1
ATOM 2220 O O . ILE B 1 131 ? -15.383 14.711 1.69 1 97.38 131 ILE B O 1
ATOM 2224 N N . LYS B 1 132 ? -14.453 16.828 1.607 1 96.12 132 LYS B N 1
ATOM 2225 C CA . LYS B 1 132 ? -15.594 17.5 2.213 1 96.12 132 LYS B CA 1
ATOM 2226 C C . LYS B 1 132 ? -16 16.828 3.523 1 96.12 132 LYS B C 1
ATOM 2228 O O . LYS B 1 132 ? -17.156 16.469 3.713 1 96.12 132 LYS B O 1
ATOM 2233 N N . ASN B 1 133 ? -15.039 16.438 4.309 1 95.5 133 ASN B N 1
ATOM 2234 C CA . ASN B 1 133 ? -15.148 15.945 5.68 1 95.5 133 ASN B CA 1
ATOM 2235 C C . ASN B 1 133 ? -15.656 14.508 5.73 1 95.5 133 ASN B C 1
ATOM 2237 O O . ASN B 1 133 ? -16.125 14.047 6.777 1 95.5 133 ASN B O 1
ATOM 2241 N N . LYS B 1 134 ? -15.609 13.852 4.66 1 98 134 LYS B N 1
ATOM 2242 C CA . LYS B 1 134 ? -15.938 12.43 4.609 1 98 134 LYS B CA 1
ATOM 2243 C C . LYS B 1 134 ? -14.781 11.617 4.039 1 98 134 LYS B C 1
ATOM 2245 O O . LYS B 1 134 ? -14.156 12.016 3.057 1 98 134 LYS B O 1
ATOM 2250 N N . TRP B 1 135 ? -14.562 10.492 4.695 1 98.69 135 TRP B N 1
ATOM 2251 C CA . TRP B 1 135 ? -13.531 9.602 4.18 1 98.69 135 TRP B CA 1
ATOM 2252 C C . TRP B 1 135 ? -13.984 8.938 2.883 1 98.69 135 TRP B C 1
ATOM 2254 O O . TRP B 1 135 ? -15.117 8.469 2.783 1 98.69 135 TRP B O 1
ATOM 2264 N N . LYS B 1 136 ? -13.117 8.969 1.889 1 98.88 136 LYS B N 1
ATOM 2265 C CA . LYS B 1 136 ? -13.312 8.305 0.602 1 98.88 136 LYS B CA 1
ATOM 2266 C C . LYS B 1 136 ? -12.109 7.438 0.239 1 98.88 136 LYS B C 1
ATOM 2268 O O . LYS B 1 136 ? -10.977 7.77 0.585 1 98.88 136 LYS B O 1
ATOM 2273 N N . LEU B 1 137 ? -12.375 6.34 -0.4 1 98.88 137 LEU B N 1
ATOM 2274 C CA . LEU B 1 137 ? -11.305 5.531 -0.979 1 98.88 137 LEU B CA 1
ATOM 2275 C C . LEU B 1 137 ? -10.758 6.176 -2.248 1 98.88 137 LEU B C 1
ATOM 2277 O O . LEU B 1 137 ? -11.531 6.613 -3.107 1 98.88 137 LEU B O 1
ATOM 2281 N N . VAL B 1 138 ? -9.391 6.234 -2.361 1 98.88 138 VAL B N 1
ATOM 2282 C CA . VAL B 1 138 ? -8.789 6.898 -3.516 1 98.88 138 VAL B CA 1
ATOM 2283 C C . VAL B 1 138 ? -7.84 5.938 -4.227 1 98.88 138 VAL B C 1
ATOM 2285 O O . VAL B 1 138 ? -7.387 6.211 -5.34 1 98.88 138 VAL B O 1
ATOM 2288 N N . GLY B 1 139 ? -7.523 4.855 -3.717 1 98.81 139 GLY B N 1
ATOM 2289 C CA . GLY B 1 139 ? -6.672 3.822 -4.285 1 98.81 139 GLY B CA 1
ATOM 2290 C C . GLY B 1 139 ? -6.672 2.537 -3.475 1 98.81 139 GLY B C 1
ATOM 2291 O O . GLY B 1 139 ? -7.176 2.506 -2.352 1 98.81 139 GLY B O 1
ATOM 2292 N N . GLN B 1 140 ? -6.129 1.551 -4.031 1 98.88 140 GLN B N 1
ATOM 2293 C CA . GLN B 1 140 ? -6.051 0.301 -3.283 1 98.88 140 GLN B CA 1
ATOM 2294 C C . GLN B 1 140 ? -5.023 -0.647 -3.896 1 98.88 140 GLN B C 1
ATOM 2296 O O . GLN B 1 140 ? -4.66 -0.501 -5.062 1 98.88 140 GLN B O 1
ATOM 2301 N N . SER B 1 141 ? -4.566 -1.58 -3.127 1 98.94 141 SER B N 1
ATOM 2302 C CA . SER B 1 141 ? -3.725 -2.721 -3.475 1 98.94 141 SER B CA 1
ATOM 2303 C C . SER B 1 141 ? -4.273 -4.012 -2.881 1 98.94 141 SER B C 1
ATOM 2305 O O . SER B 1 141 ? -4.402 -4.137 -1.661 1 98.94 141 SER B O 1
ATOM 2307 N N . ILE B 1 142 ? -4.586 -4.922 -3.758 1 98.94 142 ILE B N 1
ATOM 2308 C CA . ILE B 1 142 ? -5.191 -6.168 -3.307 1 98.94 142 ILE B CA 1
ATOM 2309 C C . ILE B 1 142 ? -4.316 -7.348 -3.721 1 98.94 142 ILE B C 1
ATOM 2311 O O . ILE B 1 142 ? -4.035 -7.535 -4.906 1 98.94 142 ILE B O 1
ATOM 2315 N N . HIS B 1 143 ? -3.918 -8.172 -2.721 1 98.94 143 HIS B N 1
ATOM 2316 C CA . HIS B 1 143 ? -3.182 -9.414 -2.92 1 98.94 143 HIS B CA 1
ATOM 2317 C C . HIS B 1 143 ? -4.039 -10.625 -2.57 1 98.94 143 HIS B C 1
ATOM 2319 O O . HIS B 1 143 ? -4.098 -11.039 -1.409 1 98.94 143 HIS B O 1
ATOM 2325 N N . ILE B 1 144 ? -4.68 -11.164 -3.594 1 98.81 144 ILE B N 1
ATOM 2326 C CA . ILE B 1 144 ? -5.445 -12.383 -3.359 1 98.81 144 ILE B CA 1
ATOM 2327 C C . ILE B 1 144 ? -4.496 -13.57 -3.227 1 98.81 144 ILE B C 1
ATOM 2329 O O . ILE B 1 144 ? -3.691 -13.828 -4.125 1 98.81 144 ILE B O 1
ATOM 2333 N N . TYR B 1 145 ? -4.602 -14.305 -2.062 1 98.69 145 TYR B N 1
ATOM 2334 C CA . TYR B 1 145 ? -3.578 -15.328 -1.884 1 98.69 145 TYR B CA 1
ATOM 2335 C C . TYR B 1 145 ? -4.195 -16.719 -1.854 1 98.69 145 TYR B C 1
ATOM 2337 O O . TYR B 1 145 ? -3.479 -17.719 -1.91 1 98.69 145 TYR B O 1
ATOM 2345 N N . LYS B 1 146 ? -5.445 -16.828 -1.737 1 97.75 146 LYS B N 1
ATOM 2346 C CA . LYS B 1 146 ? -6.145 -18.109 -1.758 1 97.75 146 LYS B CA 1
ATOM 2347 C C . LYS B 1 146 ? -7.57 -17.953 -2.275 1 97.75 146 LYS B C 1
ATOM 2349 O O . LYS B 1 146 ? -8.258 -16.984 -1.931 1 97.75 146 LYS B O 1
ATOM 2354 N N . SER B 1 147 ? -7.973 -18.828 -3.189 1 95.06 147 SER B N 1
ATOM 2355 C CA . SER B 1 147 ? -9.336 -18.938 -3.695 1 95.06 147 SER B CA 1
ATOM 2356 C C . SER B 1 147 ? -9.789 -20.391 -3.789 1 95.06 147 SER B C 1
ATOM 2358 O O . SER B 1 147 ? -9.062 -21.234 -4.297 1 95.06 147 SER B O 1
ATOM 2360 N N . GLU B 1 148 ? -10.945 -20.719 -3.258 1 91.5 148 GLU B N 1
ATOM 2361 C CA . GLU B 1 148 ? -11.484 -22.078 -3.285 1 91.5 148 GLU B CA 1
ATOM 2362 C C . GLU B 1 148 ? -12.258 -22.328 -4.578 1 91.5 148 GLU B C 1
ATOM 2364 O O . GLU B 1 148 ? -12.797 -21.406 -5.18 1 91.5 148 GLU B O 1
#